Protein AF-A0A833U8X8-F1 (afdb_monomer_lite)

pLDDT: mean 75.08, std 23.33, range [30.86, 97.75]

Foldseek 3Di:
DDDDDDDDPPPPPPPPPPPPPQLFKQAWDKDFDADPVRHTLKMKTWPAIQGADVPFLFRDPVRWTKIFIWGDDPNDTDTFKMKTWTADDDPQQKIWMWIWGQDPPRDTDTFDTDIARLAAFFKDWGWLPDDDDDDDDDDDDDDDDDDDDDDDDDDDDDDDDDDPDPDPDPDPPPSPTTTAKMWTAGHAQDDTDIDIDGDPVQDPDPSSVVSSVNVNVVVNVSSNSRPGSVDDHHPVSRD

Structure (mmCIF, N/CA/C/O backbone):
data_AF-A0A833U8X8-F1
#
_entry.id   AF-A0A833U8X8-F1
#
loop_
_atom_site.group_PDB
_atom_site.id
_atom_site.type_symbol
_atom_site.label_atom_id
_atom_site.label_alt_id
_atom_site.label_comp_id
_atom_site.label_asym_id
_atom_site.label_entity_id
_atom_site.label_seq_id
_atom_site.pdbx_PDB_ins_code
_atom_site.Cartn_x
_atom_site.Cartn_y
_atom_site.Cartn_z
_atom_site.occupancy
_atom_site.B_iso_or_equiv
_atom_site.auth_seq_id
_atom_site.auth_comp_id
_atom_site.auth_asym_id
_atom_site.auth_atom_id
_atom_site.pdbx_PDB_model_num
ATOM 1 N N . MET A 1 1 ? 3.006 -28.719 76.540 1.00 38.69 1 MET A N 1
ATOM 2 C CA . MET A 1 1 ? 1.818 -27.848 76.398 1.00 38.69 1 MET A CA 1
ATOM 3 C C . MET A 1 1 ? 2.332 -26.435 76.187 1.00 38.69 1 MET A C 1
ATOM 5 O O . MET A 1 1 ? 2.989 -25.947 77.087 1.00 38.69 1 MET A O 1
ATOM 9 N N . SER A 1 2 ? 2.192 -25.729 75.075 1.00 41.09 2 SER A N 1
ATOM 10 C CA . SER A 1 2 ? 1.651 -25.993 73.741 1.00 41.09 2 SER A CA 1
ATOM 11 C C . SER A 1 2 ? 2.296 -24.914 72.857 1.00 41.09 2 SER A C 1
ATOM 13 O O . SER A 1 2 ? 2.136 -23.735 73.163 1.00 41.09 2 SER A O 1
ATOM 15 N N . GLU A 1 3 ? 3.048 -25.278 71.819 1.00 36.22 3 GLU A N 1
ATOM 16 C CA . GLU A 1 3 ? 3.507 -24.316 70.806 1.00 36.22 3 GLU A CA 1
ATOM 17 C C . GLU A 1 3 ? 2.444 -24.203 69.701 1.00 36.22 3 GLU A C 1
ATOM 19 O O . GLU A 1 3 ? 1.912 -25.230 69.268 1.00 36.22 3 GLU A O 1
ATOM 24 N N . PRO A 1 4 ? 2.084 -22.988 69.252 1.00 44.78 4 PRO A N 1
ATOM 25 C CA . PRO A 1 4 ? 1.056 -22.811 68.239 1.00 44.78 4 PRO A CA 1
ATOM 26 C C . PRO A 1 4 ? 1.613 -23.052 66.831 1.00 44.78 4 PRO A C 1
ATOM 28 O O . PRO A 1 4 ? 2.557 -22.404 66.384 1.00 44.78 4 PRO A O 1
ATOM 31 N N . SER A 1 5 ? 0.962 -23.966 66.112 1.00 39.62 5 SER A N 1
ATOM 32 C CA . SER A 1 5 ? 1.145 -24.210 64.683 1.00 39.62 5 SER A CA 1
ATOM 33 C C . SER A 1 5 ? 0.802 -22.955 63.873 1.00 39.62 5 SER A C 1
ATOM 35 O O . SER A 1 5 ? -0.356 -22.530 63.847 1.00 39.62 5 SER A O 1
ATOM 37 N N . SER A 1 6 ? 1.784 -22.371 63.186 1.00 39.03 6 SER A N 1
ATOM 38 C CA . SER A 1 6 ? 1.548 -21.300 62.221 1.00 39.03 6 SER A CA 1
ATOM 39 C C . SER A 1 6 ? 1.149 -21.893 60.867 1.00 39.03 6 SER A C 1
ATOM 41 O O . SER A 1 6 ? 1.918 -22.546 60.166 1.00 39.03 6 SER A O 1
ATOM 43 N N . THR A 1 7 ? -0.110 -21.681 60.506 1.00 44.78 7 THR A N 1
ATOM 44 C CA . THR A 1 7 ? -0.676 -21.990 59.193 1.00 44.78 7 THR A CA 1
ATOM 45 C C . THR A 1 7 ? 0.030 -21.148 58.122 1.00 44.78 7 THR A C 1
ATOM 47 O O . THR A 1 7 ? 0.124 -19.926 58.294 1.00 44.78 7 THR A O 1
ATOM 50 N N . PRO A 1 8 ? 0.506 -21.713 56.998 1.00 38.59 8 PRO A N 1
ATOM 51 C CA . PRO A 1 8 ? 1.071 -20.893 55.941 1.00 38.59 8 PRO A CA 1
ATOM 52 C C . PRO A 1 8 ? -0.055 -20.129 55.238 1.00 38.59 8 PRO A C 1
ATOM 54 O O . PRO A 1 8 ? -1.025 -20.704 54.741 1.00 38.59 8 PRO A O 1
ATOM 57 N N . ARG A 1 9 ? 0.087 -18.799 55.207 1.00 41.06 9 ARG A N 1
ATOM 58 C CA . ARG A 1 9 ? -0.693 -17.900 54.356 1.00 41.06 9 ARG A CA 1
ATOM 59 C C . ARG A 1 9 ? -0.460 -18.310 52.906 1.00 41.06 9 ARG A C 1
ATOM 61 O O . ARG A 1 9 ? 0.594 -18.028 52.344 1.00 41.06 9 ARG A O 1
ATOM 68 N N . ASN A 1 10 ? -1.451 -18.960 52.309 1.00 34.31 10 ASN A N 1
ATOM 69 C CA . ASN A 1 10 ? -1.498 -19.162 50.871 1.00 34.31 10 ASN A CA 1
ATOM 70 C C . ASN A 1 10 ? -1.764 -17.793 50.231 1.00 34.31 10 ASN A C 1
ATOM 72 O O . ASN A 1 10 ? -2.905 -17.353 50.092 1.00 34.31 10 ASN A O 1
ATOM 76 N N . CYS A 1 11 ? -0.688 -17.075 49.913 1.00 37.59 11 CYS A N 1
ATOM 77 C CA . CYS A 1 11 ? -0.748 -15.928 49.029 1.00 37.59 11 CYS A CA 1
ATOM 78 C C . CYS A 1 11 ? -1.214 -16.451 47.671 1.00 37.59 11 CYS A C 1
ATOM 80 O O . CYS A 1 11 ? -0.461 -17.122 46.967 1.00 37.59 11 CYS A O 1
ATOM 82 N N . LEU A 1 12 ? -2.469 -16.163 47.323 1.00 37.84 12 LEU A N 1
ATOM 83 C CA . LEU A 1 12 ? -2.954 -16.230 45.953 1.00 37.84 12 LEU A CA 1
ATOM 84 C C . LEU A 1 12 ? -2.086 -15.274 45.130 1.00 37.84 12 LEU A C 1
ATOM 86 O O . LEU A 1 12 ? -2.379 -14.086 45.012 1.00 37.84 12 LEU A O 1
ATOM 90 N N . MET A 1 13 ? -0.978 -15.789 44.601 1.00 32.25 13 MET A N 1
ATOM 91 C CA . MET A 1 13 ? -0.300 -15.185 43.470 1.00 32.25 13 MET A CA 1
ATOM 92 C C . MET A 1 13 ? -1.326 -15.200 42.352 1.00 32.25 13 MET A C 1
ATOM 94 O O . MET A 1 13 ? -1.597 -16.245 41.762 1.00 32.25 13 MET A O 1
ATOM 98 N N . GLY A 1 14 ? -1.954 -14.043 42.129 1.00 31.47 14 GLY A N 1
ATOM 99 C CA . GLY A 1 14 ? -2.698 -13.782 40.916 1.00 31.47 14 GLY A CA 1
ATOM 100 C C . GLY A 1 14 ? -1.770 -14.142 39.775 1.00 31.47 14 GLY A C 1
ATOM 101 O O . GLY A 1 14 ? -0.784 -13.453 39.522 1.00 31.47 14 GLY A O 1
ATOM 102 N N . SER A 1 15 ? -2.043 -15.282 39.149 1.00 34.81 15 SER A N 1
ATOM 103 C CA . SER A 1 15 ? -1.420 -15.670 37.905 1.00 34.81 15 SER A CA 1
ATOM 104 C C . SER A 1 15 ? -1.670 -14.507 36.962 1.00 34.81 15 SER A C 1
ATOM 106 O O . SER A 1 15 ? -2.800 -14.317 36.508 1.00 34.81 15 SER A O 1
ATOM 108 N N . HIS A 1 16 ? -0.645 -13.690 36.722 1.00 43.62 16 HIS A N 1
ATOM 109 C CA . HIS A 1 16 ? -0.635 -12.789 35.592 1.00 43.62 16 HIS A CA 1
ATOM 110 C C . HIS A 1 16 ? -0.801 -13.687 34.375 1.00 43.62 16 HIS A C 1
ATOM 112 O O . HIS A 1 16 ? 0.146 -14.294 33.881 1.00 43.62 16 HIS A O 1
ATOM 118 N N . THR A 1 17 ? -2.048 -13.829 33.936 1.00 39.34 17 THR A N 1
ATOM 119 C CA . THR A 1 17 ? -2.405 -14.367 32.642 1.00 39.34 17 THR A CA 1
ATOM 120 C C . THR A 1 17 ? -1.765 -13.434 31.633 1.00 39.34 17 THR A C 1
ATOM 122 O O . THR A 1 17 ? -2.336 -12.432 31.209 1.00 39.34 17 THR A O 1
ATOM 125 N N . GLN A 1 18 ? -0.536 -13.774 31.258 1.00 34.88 18 GLN A N 1
ATOM 126 C CA . GLN A 1 18 ? 0.190 -13.299 30.090 1.00 34.88 18 GLN A CA 1
ATOM 127 C C . GLN A 1 18 ? -0.504 -13.849 28.830 1.00 34.88 18 GLN A C 1
ATOM 129 O O . GLN A 1 18 ? 0.080 -14.515 27.986 1.00 34.88 18 GLN A O 1
ATOM 134 N N . LYS A 1 19 ? -1.818 -13.648 28.755 1.00 39.81 19 LYS A N 1
ATOM 135 C CA . LYS A 1 19 ? -2.724 -14.207 27.764 1.00 39.81 19 LYS A CA 1
ATOM 136 C C . LYS A 1 19 ? -3.802 -13.164 27.490 1.00 39.81 19 LYS A C 1
ATOM 138 O O . LYS A 1 19 ? -4.958 -13.433 27.747 1.00 39.81 19 LYS A O 1
ATOM 143 N N . ASP A 1 20 ? -3.385 -11.950 27.102 1.00 39.44 20 ASP A N 1
ATOM 144 C CA . ASP A 1 20 ? -4.262 -10.908 26.519 1.00 39.44 20 ASP A CA 1
ATOM 145 C C . ASP A 1 20 ? -3.515 -9.635 26.040 1.00 39.44 20 ASP A C 1
ATOM 147 O O . ASP A 1 20 ? -4.039 -8.518 26.062 1.00 39.44 20 ASP A O 1
ATOM 151 N N . GLN A 1 21 ? -2.262 -9.758 25.581 1.00 45.06 21 GLN A N 1
ATOM 152 C CA . GLN A 1 21 ? -1.559 -8.634 24.927 1.00 45.06 21 GLN A CA 1
ATOM 153 C C . GLN A 1 21 ? -1.495 -8.746 23.397 1.00 45.06 21 GLN A C 1
ATOM 155 O O . GLN A 1 21 ? -1.254 -7.749 22.723 1.00 45.06 21 GLN A O 1
ATOM 160 N N . THR A 1 22 ? -1.788 -9.915 22.827 1.00 44.41 22 THR A N 1
ATOM 161 C CA . THR A 1 22 ? -1.779 -10.149 21.372 1.00 44.41 22 THR A CA 1
ATOM 162 C C . THR A 1 22 ? -2.997 -9.561 20.650 1.00 44.41 22 THR A C 1
ATOM 164 O O . THR A 1 22 ? -2.965 -9.386 19.439 1.00 44.41 22 THR A O 1
ATOM 167 N N . GLY A 1 23 ? -4.060 -9.192 21.377 1.00 53.41 23 GLY A N 1
ATOM 168 C CA . GLY A 1 23 ? -5.279 -8.603 20.805 1.00 53.41 23 GLY A CA 1
ATOM 169 C C . GLY A 1 23 ? -5.290 -7.074 20.695 1.00 53.41 23 GLY A C 1
ATOM 170 O O . GLY A 1 23 ? -6.262 -6.515 20.193 1.00 53.41 23 GLY A O 1
ATOM 171 N N . LYS A 1 24 ? -4.254 -6.374 21.184 1.00 66.38 24 LYS A N 1
ATOM 172 C CA . LYS A 1 24 ? -4.264 -4.901 21.287 1.00 66.38 24 LYS A CA 1
ATOM 173 C C . LYS A 1 24 ? -3.535 -4.179 20.156 1.00 66.38 24 LYS A C 1
ATOM 175 O O . LYS A 1 24 ? -3.640 -2.964 20.074 1.00 66.38 24 LYS A O 1
ATOM 180 N N . GLN A 1 25 ? -2.799 -4.884 19.302 1.00 77.88 25 GLN A N 1
ATOM 181 C CA . GLN A 1 25 ? -1.950 -4.264 18.287 1.00 77.88 25 GLN A CA 1
ATOM 182 C C . GLN A 1 25 ? -1.864 -5.149 17.045 1.00 77.88 25 GLN A C 1
ATOM 184 O O . GLN A 1 25 ? -1.727 -6.363 17.163 1.00 77.88 25 GLN A O 1
ATOM 189 N N . ARG A 1 26 ? -1.914 -4.537 15.859 1.00 84.56 26 ARG A N 1
ATOM 190 C CA . ARG A 1 26 ? -1.641 -5.210 14.580 1.00 84.56 26 ARG A CA 1
ATOM 191 C C . ARG A 1 26 ? -0.234 -4.798 14.151 1.00 84.56 26 ARG A C 1
ATOM 193 O O . ARG A 1 26 ? 0.015 -3.606 13.976 1.00 84.56 26 ARG A O 1
ATOM 200 N N . LYS A 1 27 ? 0.696 -5.757 14.102 1.00 85.12 27 LYS A N 1
ATOM 201 C CA . LYS A 1 27 ? 2.138 -5.517 13.920 1.00 85.12 27 LYS A CA 1
ATOM 202 C C . LYS A 1 27 ? 2.796 -6.561 13.022 1.00 85.12 27 LYS A C 1
ATOM 204 O O . LYS A 1 27 ? 2.316 -7.688 12.922 1.00 85.12 27 LYS A O 1
ATOM 209 N N . GLY A 1 28 ? 3.950 -6.201 12.463 1.00 84.06 28 GLY A N 1
ATOM 210 C CA . GLY A 1 28 ? 4.872 -7.145 11.824 1.00 84.06 28 GLY A CA 1
ATOM 211 C C . GLY A 1 28 ? 4.402 -7.695 10.479 1.00 84.06 28 GLY A C 1
ATOM 212 O O . GLY A 1 28 ? 4.931 -8.705 10.023 1.00 84.06 28 GLY A O 1
ATOM 213 N N . TRP A 1 29 ? 3.405 -7.071 9.850 1.00 90.81 29 TRP A N 1
ATOM 214 C CA . TRP A 1 29 ? 3.048 -7.424 8.481 1.00 90.81 29 TRP A CA 1
ATOM 215 C C . TRP A 1 29 ? 4.088 -6.860 7.524 1.00 90.81 29 TRP A C 1
ATOM 217 O O . TRP A 1 29 ? 4.523 -5.716 7.654 1.00 90.81 29 TRP A O 1
ATOM 227 N N . HIS A 1 30 ? 4.468 -7.683 6.565 1.00 93.00 30 HIS A N 1
ATOM 228 C CA . HIS A 1 30 ? 5.283 -7.296 5.434 1.00 93.00 30 HIS A CA 1
ATOM 229 C C . HIS A 1 30 ? 4.783 -8.075 4.221 1.00 93.00 30 HIS A C 1
ATOM 231 O O . HIS A 1 30 ? 4.205 -9.154 4.360 1.0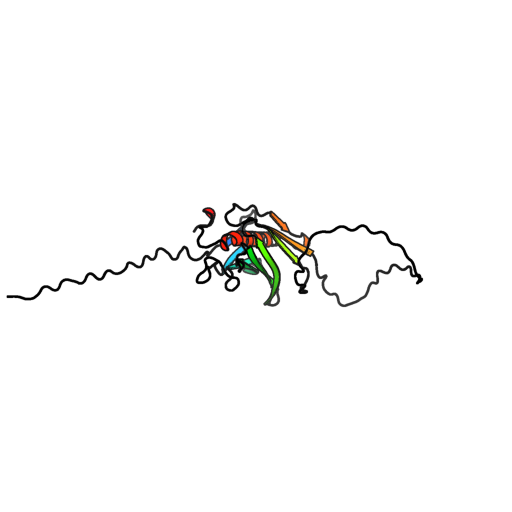0 93.00 30 HIS A O 1
ATOM 237 N N . LEU A 1 31 ? 4.974 -7.503 3.046 1.00 93.81 31 LEU A N 1
ATOM 238 C CA . LEU A 1 31 ? 4.643 -8.099 1.763 1.00 93.81 31 LEU A CA 1
ATOM 239 C C . LEU A 1 31 ? 5.870 -8.001 0.869 1.00 93.81 31 LEU A C 1
ATOM 241 O O . LEU A 1 31 ? 6.543 -6.971 0.847 1.00 93.81 31 LEU A O 1
ATOM 245 N N . THR A 1 32 ? 6.165 -9.085 0.166 1.00 95.81 32 THR A N 1
ATOM 246 C CA . THR A 1 32 ? 7.283 -9.190 -0.768 1.00 95.81 32 THR A CA 1
ATOM 247 C C . THR A 1 32 ? 6.726 -9.515 -2.142 1.00 95.81 32 THR A C 1
ATOM 249 O O . THR A 1 32 ? 5.883 -10.400 -2.294 1.00 95.81 32 THR A O 1
ATOM 252 N N . ILE A 1 33 ? 7.178 -8.780 -3.149 1.00 96.12 33 ILE A N 1
ATOM 253 C CA . ILE A 1 33 ? 6.824 -9.033 -4.541 1.00 96.12 33 ILE A CA 1
ATOM 254 C C . ILE A 1 33 ? 8.027 -9.681 -5.191 1.00 96.12 33 ILE A C 1
ATOM 256 O O . ILE A 1 33 ? 9.137 -9.155 -5.114 1.00 96.12 33 ILE A O 1
ATOM 260 N N . HIS A 1 34 ? 7.787 -10.830 -5.806 1.00 95.44 34 HIS A N 1
ATOM 261 C CA . HIS A 1 34 ? 8.794 -11.592 -6.521 1.00 95.44 34 HIS A CA 1
ATOM 262 C C . HIS A 1 34 ? 8.545 -11.482 -8.024 1.00 95.44 34 HIS A C 1
ATOM 264 O O . HIS A 1 34 ? 7.392 -11.442 -8.460 1.00 95.44 34 HIS A O 1
ATOM 270 N N . ASP A 1 35 ? 9.615 -11.441 -8.809 1.00 94.56 35 ASP A N 1
ATOM 271 C CA . ASP A 1 35 ? 9.533 -11.648 -10.250 1.00 94.56 35 ASP A CA 1
ATOM 272 C C . ASP A 1 35 ? 9.316 -13.140 -10.582 1.00 94.56 35 ASP A C 1
ATOM 274 O O . ASP A 1 35 ? 9.199 -14.003 -9.706 1.00 94.56 35 ASP A O 1
ATOM 278 N N . LEU A 1 36 ? 9.298 -13.469 -11.875 1.00 94.75 36 LEU A N 1
ATOM 279 C CA . LEU A 1 36 ? 9.157 -14.855 -12.332 1.00 94.75 36 LEU A CA 1
ATOM 280 C C . LEU A 1 36 ? 10.388 -15.727 -12.034 1.00 94.75 36 LEU A C 1
ATOM 282 O O . LEU A 1 36 ? 10.279 -16.951 -12.080 1.00 94.75 36 LEU A O 1
ATOM 286 N N . SER A 1 37 ? 11.543 -15.123 -11.735 1.00 94.06 37 SER A N 1
ATOM 287 C CA . SER A 1 37 ? 12.747 -15.845 -11.313 1.00 94.06 37 SER A CA 1
ATOM 288 C C . SER A 1 37 ? 12.743 -16.174 -9.813 1.00 94.06 37 SER A C 1
ATOM 290 O O . SER A 1 37 ? 13.543 -16.994 -9.363 1.00 94.06 37 SER A O 1
ATOM 292 N N . GLY A 1 38 ? 11.826 -15.576 -9.045 1.00 92.88 38 GLY A N 1
ATOM 293 C CA . GLY A 1 38 ? 11.758 -15.666 -7.587 1.00 92.88 38 GLY A CA 1
ATOM 294 C C . GLY A 1 38 ? 12.570 -14.588 -6.860 1.00 92.88 38 GLY A C 1
ATOM 295 O O . GLY A 1 38 ? 12.585 -14.564 -5.626 1.00 92.88 38 GLY A O 1
ATOM 296 N N . SER A 1 39 ? 13.209 -13.675 -7.590 1.00 92.62 39 SER A N 1
ATOM 297 C CA . SER A 1 39 ? 13.937 -12.531 -7.043 1.00 92.62 39 SER A CA 1
ATOM 298 C C . SER A 1 39 ? 12.968 -11.492 -6.488 1.00 92.62 39 SER A C 1
ATOM 300 O O . SER A 1 39 ? 11.932 -11.212 -7.087 1.00 92.62 39 SER A O 1
ATOM 302 N N . VAL A 1 40 ? 13.287 -10.908 -5.331 1.00 94.75 40 VAL A N 1
ATOM 303 C CA . VAL A 1 40 ? 12.438 -9.881 -4.713 1.00 94.75 40 VAL A CA 1
ATOM 304 C C . VAL A 1 40 ? 12.638 -8.556 -5.448 1.00 94.75 40 VAL A C 1
ATOM 306 O O . VAL A 1 40 ? 13.752 -8.042 -5.494 1.00 94.75 40 VAL A O 1
ATOM 309 N N . VAL A 1 41 ? 11.556 -7.994 -5.978 1.00 95.38 41 VAL A N 1
ATOM 310 C CA . VAL A 1 41 ? 11.560 -6.758 -6.782 1.00 95.38 41 VAL A CA 1
ATOM 311 C C . VAL A 1 41 ? 10.918 -5.561 -6.081 1.00 95.38 41 VAL A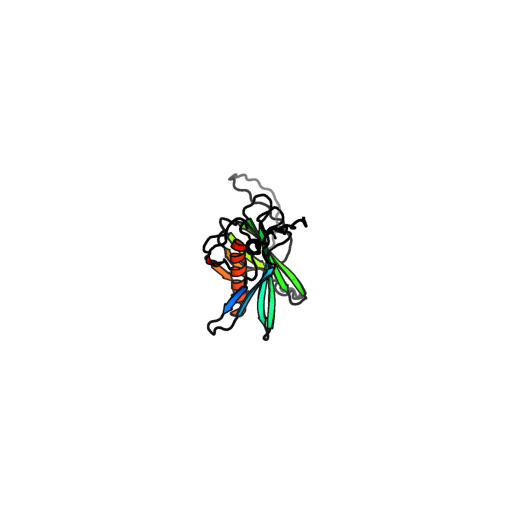 C 1
ATOM 313 O O . VAL A 1 41 ? 11.144 -4.427 -6.483 1.00 95.38 41 VAL A O 1
ATOM 316 N N . ALA A 1 42 ? 10.142 -5.785 -5.020 1.00 96.81 42 ALA A N 1
ATOM 317 C CA . ALA A 1 42 ? 9.632 -4.731 -4.143 1.00 96.81 42 ALA A CA 1
ATOM 318 C C . ALA A 1 42 ? 9.207 -5.317 -2.793 1.00 96.81 42 ALA A C 1
ATOM 320 O O . ALA A 1 42 ? 8.814 -6.484 -2.700 1.00 96.81 42 ALA A O 1
ATOM 321 N N . VAL A 1 43 ? 9.245 -4.496 -1.745 1.00 96.81 43 VAL A N 1
ATOM 322 C CA . VAL A 1 43 ? 8.777 -4.875 -0.406 1.00 96.81 43 VAL A CA 1
ATOM 323 C C . VAL A 1 43 ? 7.944 -3.741 0.176 1.00 96.81 43 VAL A C 1
ATOM 325 O O . VAL A 1 43 ? 8.289 -2.575 0.018 1.00 96.81 43 VAL A O 1
ATOM 328 N N . ALA A 1 44 ? 6.878 -4.062 0.906 1.00 97.44 44 ALA A N 1
ATOM 329 C CA . ALA A 1 44 ? 6.307 -3.123 1.867 1.00 97.44 44 ALA A CA 1
ATOM 330 C C . ALA A 1 44 ? 6.334 -3.728 3.265 1.00 97.44 44 ALA A C 1
ATOM 332 O O . ALA A 1 44 ? 5.955 -4.880 3.467 1.00 97.44 44 ALA A O 1
ATOM 333 N N . SER A 1 45 ? 6.787 -2.951 4.241 1.00 96.06 45 SER A N 1
ATOM 334 C CA . SER A 1 45 ? 6.956 -3.408 5.618 1.00 96.06 45 SER A CA 1
ATOM 335 C C . SER A 1 45 ? 6.296 -2.447 6.592 1.00 96.06 45 SER A C 1
ATOM 337 O O . SER A 1 45 ? 6.466 -1.232 6.495 1.00 96.06 45 SER A O 1
ATOM 339 N N . MET A 1 46 ? 5.532 -2.980 7.541 1.00 95.50 46 MET A N 1
ATOM 340 C CA . MET A 1 46 ? 4.898 -2.186 8.585 1.00 95.50 46 MET A CA 1
ATOM 341 C C . MET A 1 46 ? 5.947 -1.720 9.598 1.00 95.50 46 MET A C 1
ATOM 343 O O . MET A 1 46 ? 6.422 -2.496 10.427 1.00 95.50 46 MET A O 1
ATOM 347 N N . VAL A 1 47 ? 6.270 -0.430 9.556 1.00 94.31 47 VAL A N 1
ATOM 348 C CA . VAL A 1 47 ? 7.265 0.206 10.434 1.00 94.31 47 VAL A CA 1
ATOM 349 C C . VAL A 1 47 ? 6.639 0.843 11.667 1.00 94.31 47 VAL A C 1
ATOM 351 O O . VAL A 1 47 ? 7.278 0.929 12.713 1.00 94.31 47 VAL A O 1
ATOM 354 N N . THR A 1 48 ? 5.371 1.252 11.580 1.00 94.44 48 THR A N 1
ATOM 355 C CA . THR A 1 48 ? 4.603 1.716 12.737 1.00 94.44 48 THR A CA 1
ATOM 356 C C . THR A 1 48 ? 3.369 0.836 12.890 1.00 94.44 48 THR A C 1
ATOM 358 O O . THR A 1 48 ? 2.514 0.814 12.004 1.00 94.44 48 THR A O 1
ATOM 361 N N . PRO A 1 49 ? 3.263 0.081 13.990 1.00 92.88 49 PRO A N 1
ATOM 362 C CA . PRO A 1 49 ? 2.147 -0.826 14.192 1.00 92.88 49 PRO A CA 1
ATOM 363 C C . PRO A 1 49 ? 0.838 -0.068 14.424 1.00 92.88 49 PRO A C 1
ATOM 365 O O . PRO A 1 49 ? 0.816 0.998 15.036 1.00 92.88 49 PRO A O 1
ATOM 368 N N . PHE A 1 50 ? -0.275 -0.669 14.013 1.00 93.31 50 PHE A N 1
ATOM 369 C CA . PHE A 1 50 ? -1.604 -0.103 14.225 1.00 93.31 50 PHE A CA 1
ATOM 370 C C . PHE A 1 50 ? -2.049 -0.415 15.656 1.00 93.31 50 PHE A C 1
ATOM 372 O O . PHE A 1 50 ? -2.171 -1.582 16.048 1.00 93.31 50 PHE A O 1
ATOM 379 N N . VAL A 1 51 ? -2.277 0.636 16.443 1.00 91.44 51 VAL A N 1
ATOM 380 C CA . VAL A 1 51 ? -2.628 0.563 17.868 1.00 91.44 51 VAL A CA 1
ATOM 381 C C . VAL A 1 51 ? -3.872 1.418 18.115 1.00 91.44 51 VAL A C 1
ATOM 383 O O . VAL A 1 51 ? -3.955 2.530 17.591 1.00 91.44 51 VAL A O 1
ATOM 386 N N . PRO A 1 52 ? -4.855 0.941 18.897 1.00 89.81 52 PRO A N 1
ATOM 387 C CA . PRO A 1 52 ? -6.007 1.744 19.255 1.00 89.81 52 PRO A CA 1
ATOM 388 C C . PRO A 1 52 ? -5.622 2.838 20.259 1.00 89.81 52 PRO A C 1
ATOM 390 O O . PRO A 1 52 ? -4.867 2.600 21.205 1.00 89.81 52 PRO A O 1
ATOM 393 N N . SER A 1 53 ? -6.185 4.031 20.092 1.00 86.19 53 SER A N 1
ATOM 394 C CA . SER A 1 53 ? -6.009 5.136 21.037 1.00 86.19 53 SER A CA 1
ATOM 395 C C . SER A 1 53 ? -6.621 4.795 22.399 1.00 86.19 53 SER A C 1
ATOM 397 O O . SER A 1 53 ? -7.596 4.046 22.494 1.00 86.19 53 SER A O 1
ATOM 399 N N . ARG A 1 54 ? -6.085 5.372 23.482 1.00 81.75 54 ARG A N 1
ATOM 400 C CA . ARG A 1 54 ? -6.600 5.147 24.845 1.00 81.75 54 ARG A CA 1
ATOM 401 C C . ARG A 1 54 ? -8.091 5.499 24.926 1.00 81.75 54 ARG A C 1
ATOM 403 O O . ARG A 1 54 ? -8.492 6.578 24.510 1.00 81.75 54 ARG A O 1
ATOM 410 N N . GLY A 1 55 ? -8.901 4.584 25.458 1.00 79.88 55 GLY A N 1
ATOM 411 C CA . GLY A 1 55 ? -10.355 4.765 25.571 1.00 79.88 55 GLY A CA 1
ATOM 412 C C . GLY A 1 55 ? -11.133 4.583 24.261 1.00 79.88 55 GLY A C 1
ATOM 413 O O . GLY A 1 55 ? -12.348 4.743 24.255 1.00 79.88 55 GLY A O 1
ATOM 414 N N . SER A 1 56 ? -10.463 4.218 23.166 1.00 81.75 56 SER A N 1
ATOM 415 C CA . SER A 1 56 ? -11.069 3.934 21.866 1.00 81.75 56 SER A CA 1
ATOM 416 C C . SER A 1 56 ? -10.637 2.557 21.358 1.00 81.75 56 SER A C 1
ATOM 418 O O . SER A 1 56 ? -9.650 1.980 21.802 1.00 81.75 56 SER A O 1
ATOM 420 N N . HIS A 1 57 ? -11.374 2.020 20.389 1.00 85.12 57 HIS A N 1
ATOM 421 C CA . HIS A 1 57 ? -10.984 0.828 19.626 1.00 85.12 57 HIS A CA 1
ATOM 422 C C . HIS A 1 57 ? -10.521 1.190 18.208 1.00 85.12 57 HIS A C 1
ATOM 424 O O . HIS A 1 57 ? -10.609 0.361 17.301 1.00 85.12 57 HIS A O 1
ATOM 430 N N . ARG A 1 58 ? -10.096 2.439 17.995 1.00 88.31 58 ARG A N 1
ATOM 431 C CA . ARG A 1 58 ? -9.745 3.009 16.689 1.00 88.31 58 ARG A CA 1
ATOM 432 C C . ARG A 1 58 ? -8.303 3.505 16.698 1.00 88.31 58 ARG A C 1
ATOM 434 O O . ARG A 1 58 ? -7.849 4.011 17.718 1.00 88.31 58 ARG A O 1
ATOM 441 N N . VAL A 1 59 ? -7.628 3.390 15.559 1.00 91.62 59 VAL A N 1
ATOM 442 C CA . VAL A 1 59 ? -6.320 4.018 15.308 1.00 91.62 59 VAL A CA 1
ATOM 443 C C . VAL A 1 59 ? -6.563 5.495 15.023 1.00 91.62 59 VAL A C 1
ATOM 445 O O . VAL A 1 59 ? -7.287 5.795 14.078 1.00 91.62 59 VAL A O 1
ATOM 448 N N . SER A 1 60 ? -6.026 6.408 15.831 1.00 91.06 60 SER A N 1
ATOM 449 C CA . SER A 1 60 ? -6.203 7.851 15.616 1.00 91.06 60 SER A CA 1
ATOM 450 C C . SER A 1 60 ? -5.160 8.427 14.667 1.00 91.06 60 SER A C 1
ATOM 452 O O . SER A 1 60 ? -4.046 7.923 14.560 1.00 91.06 60 SER A O 1
ATOM 454 N N . GLN A 1 61 ? -5.500 9.562 14.058 1.00 92.06 61 GLN A N 1
ATOM 455 C CA . GLN A 1 61 ? -4.576 10.357 13.247 1.00 92.06 61 GLN A CA 1
ATOM 456 C C . GLN A 1 61 ? -3.325 10.812 14.018 1.00 92.06 61 GLN A C 1
ATOM 458 O O . GLN A 1 61 ? -2.270 10.985 13.426 1.00 92.06 61 GLN A O 1
ATOM 463 N N . SER A 1 62 ? -3.418 10.977 15.343 1.00 90.31 62 SER A N 1
ATOM 464 C CA . SER A 1 62 ? -2.281 11.334 16.206 1.00 90.31 62 SER A CA 1
ATOM 465 C C . SER A 1 62 ? -1.253 10.210 16.386 1.00 90.31 62 SER A C 1
ATOM 467 O O . SER A 1 62 ? -0.174 10.445 16.918 1.00 90.31 62 SER A O 1
ATOM 469 N N . SER A 1 63 ? -1.613 8.975 16.040 1.00 91.38 63 SER A N 1
ATOM 470 C CA . SER A 1 63 ? -0.750 7.797 16.130 1.00 91.38 63 SER A CA 1
ATOM 471 C C . SER A 1 63 ? -1.112 6.835 14.992 1.00 91.38 63 SER A C 1
ATOM 473 O O . SER A 1 63 ? -1.709 5.781 15.251 1.00 91.38 63 SER A O 1
ATOM 475 N N . PRO A 1 64 ? -0.846 7.229 13.733 1.00 95.00 64 PRO A N 1
ATOM 476 C CA . PRO A 1 64 ? -1.218 6.434 12.576 1.00 95.00 64 PRO A CA 1
ATOM 477 C C . PRO A 1 64 ? -0.356 5.170 12.502 1.00 95.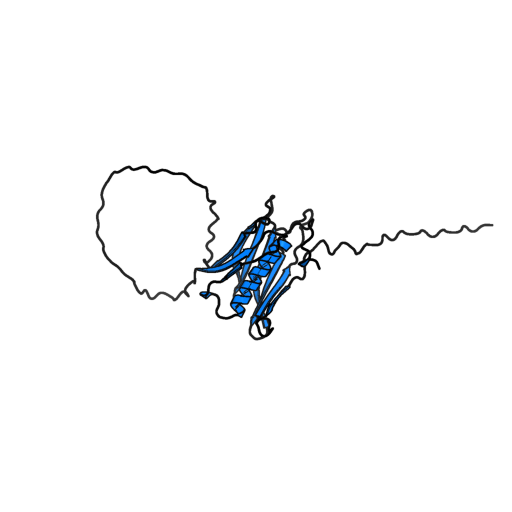00 64 PRO A C 1
ATOM 479 O O . PRO A 1 64 ? 0.786 5.144 12.966 1.00 95.00 64 PRO A O 1
ATOM 482 N N . GLY A 1 65 ? -0.903 4.114 11.904 1.00 96.06 65 GLY A N 1
ATOM 483 C CA . GLY A 1 65 ? -0.075 2.997 11.461 1.00 96.06 65 GLY A CA 1
ATOM 484 C C . GLY A 1 65 ? 0.676 3.398 10.198 1.00 96.06 65 GLY A C 1
ATOM 485 O O . GLY A 1 65 ? 0.191 4.236 9.436 1.00 96.06 65 GLY A O 1
ATOM 486 N N . ALA A 1 66 ? 1.858 2.826 9.979 1.00 96.75 66 ALA A N 1
ATOM 487 C CA . ALA A 1 66 ? 2.700 3.214 8.857 1.00 96.75 66 ALA A CA 1
ATOM 488 C C . ALA A 1 66 ? 3.408 2.032 8.207 1.00 96.75 66 ALA A C 1
ATOM 490 O O . ALA A 1 66 ? 3.905 1.124 8.882 1.00 96.75 66 ALA A O 1
ATOM 491 N N . TRP A 1 67 ? 3.507 2.120 6.889 1.00 97.75 67 TRP A N 1
ATOM 492 C CA . TRP A 1 67 ? 4.229 1.219 6.012 1.00 97.75 67 TRP A CA 1
ATOM 493 C C . TRP A 1 67 ? 5.381 1.956 5.352 1.00 97.75 67 TRP A C 1
ATOM 495 O O . TRP A 1 67 ? 5.251 3.115 4.960 1.00 97.75 67 TRP A O 1
ATOM 505 N N . LEU A 1 68 ? 6.495 1.255 5.207 1.00 96.94 68 LEU A N 1
ATOM 506 C CA . LEU A 1 68 ? 7.636 1.673 4.420 1.00 96.94 68 LEU A CA 1
ATOM 507 C C . LEU A 1 68 ? 7.664 0.832 3.151 1.00 96.94 68 LEU A C 1
ATOM 509 O O . LEU A 1 68 ? 7.712 -0.397 3.229 1.00 96.94 68 LEU A O 1
ATOM 513 N N . ILE A 1 69 ? 7.605 1.496 2.003 1.00 97.31 69 ILE A N 1
ATOM 514 C CA . ILE A 1 69 ? 7.758 0.860 0.700 1.00 97.31 69 ILE A CA 1
ATOM 515 C C . ILE A 1 69 ? 9.241 0.905 0.350 1.00 97.31 69 ILE A C 1
ATOM 517 O O . ILE A 1 69 ? 9.855 1.971 0.392 1.00 97.31 69 ILE A O 1
ATOM 521 N N . LEU A 1 70 ? 9.814 -0.249 0.044 1.00 95.62 70 LEU A N 1
ATOM 522 C CA . LEU A 1 70 ? 11.227 -0.436 -0.242 1.00 95.62 70 LEU A CA 1
ATOM 523 C C . LEU A 1 70 ? 11.391 -0.920 -1.680 1.00 95.62 70 LEU A C 1
ATOM 525 O O . LEU A 1 70 ? 10.683 -1.832 -2.122 1.00 95.62 70 LEU A O 1
ATOM 529 N N . ARG A 1 71 ? 12.373 -0.343 -2.366 1.00 93.06 71 ARG A N 1
ATOM 530 C CA . ARG A 1 71 ? 12.799 -0.754 -3.703 1.00 93.06 71 ARG A CA 1
ATOM 531 C C . ARG A 1 71 ? 14.230 -1.301 -3.649 1.00 93.06 71 ARG A C 1
ATOM 533 O O . ARG A 1 71 ? 15.033 -0.782 -2.867 1.00 93.06 71 ARG A O 1
ATOM 540 N N . PRO A 1 72 ? 14.560 -2.328 -4.441 1.00 92.19 72 PRO A N 1
ATOM 541 C CA . PRO A 1 72 ? 15.936 -2.775 -4.580 1.00 92.19 72 PRO A CA 1
ATOM 542 C C . PRO A 1 72 ? 16.707 -1.783 -5.462 1.00 92.19 72 PRO A C 1
ATOM 544 O O . PRO A 1 72 ? 16.252 -1.426 -6.545 1.00 92.19 72 PRO A O 1
ATOM 547 N N . GLU A 1 73 ? 17.868 -1.326 -5.005 1.00 87.69 73 GLU A N 1
ATOM 548 C CA . GLU A 1 73 ? 18.737 -0.403 -5.746 1.00 87.69 73 GLU A CA 1
ATOM 549 C C . GLU A 1 73 ? 20.196 -0.685 -5.354 1.00 87.69 73 GLU A C 1
ATOM 551 O O . GLU A 1 73 ? 20.530 -0.721 -4.171 1.00 87.69 73 GLU A O 1
ATOM 556 N N . ASP A 1 74 ? 21.043 -0.990 -6.343 1.00 83.50 74 ASP A N 1
ATOM 557 C CA . ASP A 1 74 ? 22.472 -1.320 -6.183 1.00 83.50 74 ASP A CA 1
ATOM 558 C C . ASP A 1 74 ? 22.797 -2.365 -5.092 1.00 83.50 74 ASP A C 1
ATOM 560 O O . ASP A 1 74 ? 23.812 -2.297 -4.398 1.00 83.50 74 ASP A O 1
ATOM 564 N N . GLY A 1 75 ? 21.928 -3.369 -4.932 1.00 79.94 75 GLY A N 1
ATOM 565 C CA . GLY A 1 75 ? 22.099 -4.439 -3.941 1.00 79.94 75 GLY A CA 1
ATOM 566 C C . GLY A 1 75 ? 21.691 -4.062 -2.511 1.00 79.94 75 GLY A C 1
ATOM 567 O O . GLY A 1 75 ? 21.852 -4.878 -1.602 1.00 79.94 75 GLY A O 1
ATOM 568 N N . ALA A 1 76 ? 21.128 -2.869 -2.305 1.00 88.06 76 ALA A N 1
ATOM 569 C CA . ALA A 1 76 ? 20.529 -2.425 -1.053 1.00 88.06 76 ALA A CA 1
ATOM 570 C C . ALA A 1 76 ? 19.002 -2.263 -1.177 1.00 88.06 76 ALA A C 1
ATOM 572 O O . ALA A 1 76 ? 18.444 -2.155 -2.269 1.00 88.06 76 ALA A O 1
ATOM 573 N N . TRP A 1 77 ? 18.316 -2.247 -0.030 1.00 91.75 77 TRP A N 1
ATOM 574 C CA . TRP A 1 77 ? 16.887 -1.940 0.057 1.00 91.75 77 TRP A CA 1
ATOM 575 C C . TRP A 1 77 ? 16.703 -0.479 0.439 1.00 91.75 77 TRP A C 1
ATOM 577 O O . TRP A 1 77 ? 16.822 -0.123 1.613 1.00 91.75 77 TRP A O 1
ATOM 587 N N . ASN A 1 78 ? 16.394 0.353 -0.550 1.00 92.25 78 ASN A N 1
ATOM 588 C CA . ASN A 1 78 ? 16.225 1.782 -0.342 1.00 92.25 78 ASN A CA 1
ATOM 589 C C . ASN A 1 78 ? 14.757 2.126 -0.067 1.00 92.25 78 ASN A C 1
ATOM 591 O O . ASN A 1 78 ? 13.855 1.602 -0.734 1.00 92.25 78 ASN A O 1
ATOM 595 N N . PRO A 1 79 ? 14.484 3.011 0.905 1.00 93.81 79 PRO A N 1
ATOM 596 C CA . PRO A 1 79 ? 13.135 3.475 1.164 1.00 93.81 79 PRO A CA 1
ATOM 597 C C . PRO A 1 79 ? 12.656 4.351 0.006 1.00 93.81 79 PRO A C 1
ATOM 599 O O . PRO A 1 79 ? 13.261 5.365 -0.322 1.00 93.81 79 PRO A O 1
ATOM 602 N N . TRP A 1 80 ? 11.547 3.954 -0.613 1.00 94.50 80 TRP A N 1
ATOM 603 C CA . TRP A 1 80 ? 10.930 4.675 -1.725 1.00 94.50 80 TRP A CA 1
ATOM 604 C C . TRP A 1 80 ? 9.864 5.657 -1.244 1.00 94.50 80 TRP A C 1
ATOM 606 O O . TRP A 1 80 ? 9.791 6.796 -1.699 1.00 94.50 80 TRP A O 1
ATOM 616 N N . GLY A 1 81 ? 9.050 5.237 -0.280 1.00 95.31 81 GLY A N 1
ATOM 617 C CA . GLY A 1 81 ? 8.014 6.089 0.280 1.00 95.31 81 GLY A CA 1
ATOM 618 C C . GLY A 1 81 ? 7.399 5.511 1.539 1.00 95.31 81 GLY A C 1
ATOM 619 O O . GLY A 1 81 ? 7.632 4.356 1.908 1.00 95.31 81 GLY A O 1
ATOM 620 N N . ARG A 1 82 ? 6.596 6.334 2.201 1.00 96.69 82 ARG A N 1
ATOM 621 C CA . ARG A 1 82 ? 5.941 6.022 3.461 1.00 96.69 82 ARG A CA 1
ATOM 622 C C . ARG A 1 82 ? 4.442 6.239 3.335 1.00 96.69 82 ARG A C 1
ATOM 624 O O . ARG A 1 82 ? 3.991 7.324 2.985 1.00 96.69 82 ARG A O 1
ATOM 631 N N . LEU A 1 83 ? 3.677 5.194 3.631 1.00 97.50 83 LEU A N 1
ATOM 632 C CA . LEU A 1 83 ? 2.219 5.240 3.684 1.00 97.50 83 LEU A CA 1
ATOM 633 C C . LEU A 1 83 ? 1.778 5.216 5.141 1.00 97.50 83 LEU A C 1
ATOM 635 O O . LEU A 1 83 ? 2.025 4.242 5.848 1.00 97.50 83 LEU A O 1
ATOM 639 N N . GLU A 1 84 ? 1.079 6.250 5.573 1.00 97.44 84 GLU A N 1
ATOM 640 C CA . GLU A 1 84 ? 0.372 6.282 6.842 1.00 97.44 84 GLU A CA 1
ATOM 641 C C . GLU A 1 84 ? -1.117 6.055 6.643 1.00 97.44 84 GLU A C 1
ATOM 643 O O . GLU A 1 84 ? -1.707 6.537 5.677 1.00 97.44 84 GLU A O 1
ATOM 648 N N . ALA A 1 85 ? -1.727 5.360 7.597 1.00 96.88 85 ALA A N 1
ATOM 649 C CA . ALA A 1 85 ? -3.160 5.150 7.632 1.00 96.88 85 ALA A CA 1
ATOM 650 C C . ALA A 1 85 ? -3.697 5.214 9.064 1.00 96.88 85 ALA A C 1
ATOM 652 O O . ALA A 1 85 ? -3.094 4.728 10.029 1.00 96.88 85 ALA A O 1
ATOM 653 N N . TRP A 1 86 ? -4.867 5.819 9.204 1.00 95.69 86 TRP A N 1
ATOM 654 C CA . TRP A 1 86 ? -5.581 5.952 10.465 1.00 95.69 86 TRP A CA 1
ATOM 655 C C . TRP A 1 86 ? -7.081 5.901 10.218 1.00 95.69 86 TRP A C 1
ATOM 657 O O . TRP A 1 86 ? -7.564 5.949 9.092 1.00 95.69 86 TRP A O 1
ATOM 667 N N . ARG A 1 87 ? -7.853 5.810 11.294 1.00 93.19 87 ARG A N 1
ATOM 668 C CA . ARG A 1 87 ? -9.300 5.919 11.215 1.00 93.19 87 ARG A CA 1
ATOM 669 C C . ARG A 1 87 ? -9.729 7.321 11.612 1.00 93.19 87 ARG A C 1
ATOM 671 O O . ARG A 1 87 ? -9.329 7.810 12.668 1.00 93.19 87 ARG A O 1
ATOM 678 N N . G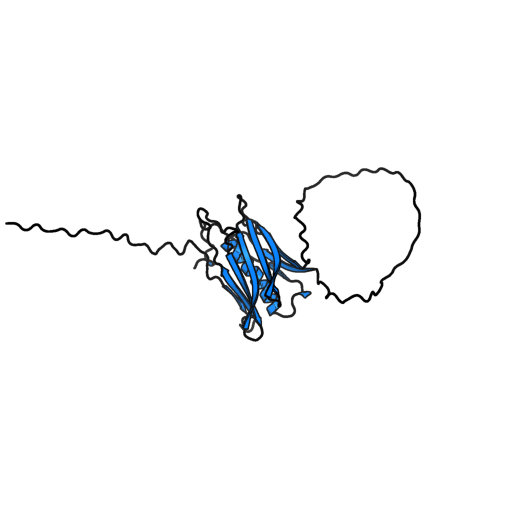LU A 1 88 ? -10.562 7.938 10.786 1.00 91.88 88 GLU A N 1
ATOM 679 C CA . GLU A 1 88 ? -11.034 9.300 11.018 1.00 91.88 88 GLU A CA 1
ATOM 680 C C . GLU A 1 88 ? -11.801 9.435 12.336 1.00 91.88 88 GLU A C 1
ATOM 682 O O . GLU A 1 88 ? -12.393 8.477 12.842 1.00 91.88 88 GLU A O 1
ATOM 687 N N . SER A 1 89 ? -11.764 10.622 12.933 1.00 79.81 89 SER A N 1
ATOM 688 C CA . SER A 1 89 ? -12.510 10.912 14.165 1.00 79.81 89 SER A CA 1
ATOM 689 C C . SER A 1 89 ? -13.919 11.447 13.847 1.00 79.81 89 SER A C 1
ATOM 691 O O . SER A 1 89 ? -14.210 11.804 12.711 1.00 79.81 89 SER A O 1
ATOM 693 N N . GLY A 1 90 ? -14.837 11.457 14.823 1.00 71.62 90 GLY A N 1
ATOM 694 C CA . GLY A 1 90 ? -16.165 12.074 14.638 1.00 71.62 90 GLY A CA 1
ATOM 695 C C . GLY A 1 90 ? -17.272 11.171 14.073 1.00 71.62 90 GLY A C 1
ATOM 696 O O . GLY A 1 90 ? -18.171 11.649 13.392 1.00 71.62 90 GLY A O 1
ATOM 697 N N . GLY A 1 91 ? -17.236 9.861 14.342 1.00 64.00 91 GLY A N 1
ATOM 698 C CA . GLY A 1 91 ? -18.314 8.931 13.956 1.00 64.00 91 GLY A CA 1
ATOM 699 C C . GLY A 1 91 ? -18.305 8.505 12.484 1.00 64.00 91 GLY A C 1
ATOM 700 O O . GLY A 1 91 ? -19.044 7.597 12.106 1.00 64.00 91 GLY A O 1
ATOM 701 N N . SER A 1 92 ? -17.418 9.078 11.671 1.00 68.25 92 SER A N 1
ATOM 702 C CA . SER A 1 92 ? -17.164 8.625 10.309 1.00 68.25 92 SER A CA 1
ATOM 703 C C . SER A 1 92 ? -16.555 7.213 10.325 1.00 68.25 92 SER A C 1
ATOM 705 O O . SER A 1 92 ? -15.588 6.898 11.034 1.00 68.25 92 SER A O 1
ATOM 707 N N . GLU A 1 93 ? -17.162 6.301 9.570 1.00 84.00 93 GLU A N 1
ATOM 708 C CA . GLU A 1 93 ? -16.624 4.967 9.283 1.00 84.00 93 GLU A CA 1
ATOM 709 C C . GLU A 1 93 ? -15.659 5.084 8.098 1.00 84.00 93 GLU A C 1
ATOM 711 O O . GLU A 1 93 ? -15.903 4.519 7.036 1.00 84.00 93 GLU A O 1
ATOM 716 N N . ALA A 1 94 ? -14.610 5.892 8.252 1.00 92.19 94 ALA A N 1
ATOM 717 C CA . ALA A 1 94 ? -13.665 6.192 7.187 1.00 92.19 94 ALA A CA 1
ATOM 718 C C . ALA A 1 94 ? -12.209 6.035 7.649 1.00 92.19 94 ALA A C 1
ATOM 720 O O . ALA A 1 94 ? -11.896 6.177 8.836 1.00 92.19 94 ALA A O 1
ATOM 721 N N . VAL A 1 95 ? -11.343 5.683 6.707 1.00 94.81 95 VAL A N 1
ATOM 722 C CA . VAL A 1 95 ? -9.905 5.469 6.859 1.00 94.81 95 VAL A CA 1
ATOM 723 C C . VAL A 1 95 ? -9.203 6.597 6.119 1.00 94.81 95 VAL A C 1
ATOM 725 O O . VAL A 1 95 ? -9.332 6.706 4.903 1.00 94.81 95 VAL A O 1
ATOM 728 N N . GLY A 1 96 ? -8.507 7.449 6.862 1.00 95.19 96 GLY A N 1
ATOM 729 C CA . GLY A 1 96 ? -7.629 8.461 6.294 1.00 95.19 96 GLY A CA 1
ATOM 730 C C . GLY A 1 96 ? -6.284 7.841 5.944 1.00 95.19 96 GLY A C 1
ATOM 731 O O . GLY A 1 96 ? -5.812 6.940 6.646 1.00 95.19 96 GLY A O 1
ATOM 732 N N . TYR A 1 97 ? -5.674 8.321 4.869 1.00 96.38 97 TYR A N 1
ATOM 733 C CA . TYR A 1 97 ? -4.332 7.925 4.472 1.00 96.38 97 TYR A CA 1
ATOM 734 C C . TYR A 1 97 ? -3.492 9.134 4.079 1.00 96.38 97 TYR A C 1
ATOM 736 O O . TYR A 1 97 ? -4.013 10.171 3.668 1.00 96.38 97 TYR A O 1
ATOM 744 N N . ARG A 1 98 ? -2.174 8.979 4.179 1.00 96.50 98 ARG A N 1
ATOM 745 C CA . ARG A 1 98 ? -1.186 9.923 3.654 1.00 96.50 98 ARG A CA 1
ATOM 746 C C . ARG A 1 98 ? -0.008 9.150 3.088 1.00 96.50 98 ARG A C 1
ATOM 748 O O . ARG A 1 98 ? 0.553 8.304 3.772 1.00 96.50 98 ARG A O 1
ATOM 755 N N . PHE A 1 99 ? 0.363 9.446 1.851 1.00 96.50 99 PHE A N 1
ATOM 756 C CA . PHE A 1 99 ? 1.537 8.890 1.200 1.00 96.50 99 PHE A CA 1
ATOM 757 C C . PHE A 1 99 ? 2.574 9.982 0.939 1.00 96.50 99 PHE A C 1
ATOM 759 O O . PHE A 1 99 ? 2.296 10.989 0.279 1.00 96.50 99 PHE A O 1
ATOM 766 N N . GLU A 1 100 ? 3.773 9.742 1.449 1.00 95.12 100 GLU A N 1
ATOM 767 C CA . GLU A 1 100 ? 4.955 10.583 1.311 1.00 95.12 100 GLU A CA 1
ATOM 768 C C . GLU A 1 100 ? 5.987 9.841 0.462 1.00 95.12 100 GLU A C 1
ATOM 770 O O . GLU A 1 100 ? 6.339 8.699 0.754 1.00 95.12 100 GLU A O 1
ATOM 775 N N . LEU A 1 101 ? 6.476 10.484 -0.595 1.00 92.44 101 LEU A N 1
ATOM 776 C CA . LEU A 1 101 ? 7.568 9.961 -1.409 1.00 92.44 101 LEU A CA 1
ATOM 777 C C . LEU A 1 101 ? 8.893 10.541 -0.908 1.00 92.44 101 LEU A C 1
ATOM 779 O O . LEU A 1 101 ? 8.986 11.757 -0.713 1.00 92.44 101 LEU A O 1
ATOM 783 N N . PHE A 1 102 ? 9.910 9.694 -0.746 1.00 91.00 102 PHE A N 1
ATOM 784 C CA . PHE A 1 102 ? 11.265 10.154 -0.450 1.00 91.00 102 PHE A CA 1
ATOM 785 C C . PHE A 1 102 ? 11.936 10.638 -1.733 1.00 91.00 102 PHE A C 1
ATOM 787 O O . PHE A 1 102 ? 11.961 9.934 -2.746 1.00 91.00 102 PHE A O 1
ATOM 794 N N . THR A 1 103 ? 12.450 11.864 -1.714 1.00 80.19 103 THR A N 1
ATOM 795 C CA . THR A 1 103 ? 13.247 12.412 -2.811 1.00 80.19 103 THR A CA 1
ATOM 796 C C . THR A 1 103 ? 14.737 12.254 -2.502 1.00 80.19 103 THR A C 1
ATOM 798 O O . THR A 1 103 ? 15.139 12.021 -1.367 1.00 80.19 103 THR A O 1
ATOM 801 N N . CYS A 1 104 ? 15.580 12.389 -3.527 1.00 65.38 104 CYS A N 1
ATOM 802 C CA . CYS A 1 104 ? 17.039 12.268 -3.420 1.00 65.38 104 CYS A CA 1
ATOM 803 C C . CYS A 1 104 ? 17.693 13.302 -2.469 1.00 65.38 104 CYS A C 1
ATOM 805 O O . CYS A 1 104 ? 18.884 13.200 -2.194 1.00 65.38 104 CYS A O 1
ATOM 807 N N . THR A 1 105 ? 16.955 14.317 -2.004 1.00 63.69 105 THR A N 1
ATOM 808 C CA . THR A 1 105 ? 17.471 15.465 -1.236 1.00 63.69 105 THR A CA 1
ATOM 809 C C . THR A 1 105 ? 17.152 15.404 0.262 1.00 63.69 105 THR A C 1
ATOM 811 O O . THR A 1 105 ? 17.057 16.447 0.894 1.00 63.69 105 THR A O 1
ATOM 814 N N . ASP A 1 106 ? 16.966 14.208 0.834 1.00 64.94 106 ASP A N 1
ATOM 815 C CA . ASP A 1 106 ? 16.502 13.984 2.222 1.00 64.94 106 ASP A CA 1
ATOM 816 C C . ASP A 1 106 ? 15.132 14.620 2.549 1.00 64.94 106 ASP A C 1
ATOM 818 O O . ASP A 1 106 ? 14.702 14.671 3.703 1.00 64.94 106 ASP A O 1
ATOM 822 N N . GLU A 1 107 ? 14.402 15.073 1.529 1.00 75.19 107 GLU A N 1
ATOM 823 C CA . GLU A 1 107 ? 13.090 15.695 1.666 1.00 75.19 107 GLU A CA 1
ATOM 824 C C . GLU A 1 107 ? 11.969 14.694 1.342 1.00 75.19 107 GLU A C 1
ATOM 826 O O . GLU A 1 107 ? 12.066 13.838 0.459 1.00 75.19 107 GLU A O 1
ATOM 831 N N . THR A 1 108 ? 10.852 14.807 2.058 1.00 83.88 108 THR A N 1
ATOM 832 C CA . THR A 1 108 ? 9.618 14.057 1.784 1.00 83.88 108 THR A CA 1
ATOM 833 C C . THR A 1 108 ? 8.620 14.941 1.059 1.00 83.88 108 THR A C 1
ATOM 835 O O . THR A 1 108 ? 8.302 16.031 1.534 1.00 83.88 108 THR A O 1
ATOM 838 N N . THR A 1 109 ? 8.049 14.458 -0.044 1.00 87.38 109 THR A N 1
ATOM 839 C CA . THR A 1 109 ? 6.933 15.136 -0.720 1.00 87.38 109 THR A CA 1
ATOM 840 C C . THR A 1 109 ? 5.644 14.348 -0.521 1.00 87.38 109 THR A C 1
ATOM 842 O O . THR A 1 109 ? 5.546 13.199 -0.954 1.00 87.38 109 THR A O 1
ATOM 845 N N . THR A 1 110 ? 4.629 14.964 0.086 1.00 89.44 110 THR A N 1
ATOM 846 C CA . THR A 1 110 ? 3.284 14.376 0.167 1.00 89.44 110 THR A CA 1
ATOM 847 C C . THR A 1 110 ? 2.667 14.321 -1.225 1.00 89.44 110 THR A C 1
ATOM 849 O O . THR A 1 110 ? 2.404 15.360 -1.828 1.00 89.44 110 THR A O 1
ATOM 852 N N . LEU A 1 111 ? 2.429 13.113 -1.735 1.00 90.25 111 LEU A N 1
ATOM 853 C CA . LEU A 1 111 ? 1.850 12.908 -3.066 1.00 90.25 111 LEU A CA 1
ATOM 854 C C . LEU A 1 111 ? 0.356 12.606 -3.032 1.00 90.25 111 LEU A C 1
ATOM 856 O O . LEU A 1 111 ? -0.341 12.886 -4.002 1.00 90.25 111 LEU A O 1
ATOM 860 N N . ALA A 1 112 ? -0.140 12.031 -1.938 1.00 90.69 112 ALA A N 1
ATOM 861 C CA . ALA A 1 112 ? -1.562 11.775 -1.781 1.00 90.69 112 ALA A CA 1
ATOM 862 C C . ALA A 1 112 ? -1.960 11.816 -0.309 1.00 90.69 112 ALA A C 1
ATOM 864 O O . ALA A 1 112 ? -1.259 11.290 0.552 1.00 90.69 112 ALA A O 1
ATOM 865 N N . SER A 1 113 ? -3.097 12.437 -0.022 1.00 92.94 113 SER A N 1
ATOM 866 C CA . SER A 1 113 ? -3.721 12.416 1.294 1.00 92.94 113 SER A CA 1
ATOM 867 C C . SER A 1 113 ? -5.218 12.559 1.093 1.00 92.94 113 SER A C 1
ATOM 869 O O . SER A 1 113 ? -5.660 13.578 0.570 1.00 92.94 113 SER A O 1
ATOM 871 N N . ASP A 1 114 ? -5.984 11.550 1.485 1.00 92.56 114 ASP A N 1
ATOM 872 C CA . ASP A 1 114 ? -7.442 11.558 1.359 1.00 92.56 114 ASP A CA 1
ATOM 873 C C . ASP A 1 114 ? -8.065 10.554 2.343 1.00 92.56 114 ASP A C 1
ATOM 875 O O . ASP A 1 114 ? -7.378 9.953 3.176 1.00 92.56 114 ASP A O 1
ATOM 879 N N . VAL A 1 115 ? -9.382 10.384 2.266 1.00 93.56 115 VAL A N 1
ATOM 880 C CA . VAL A 1 115 ? -10.180 9.543 3.147 1.00 93.56 115 VAL A CA 1
ATOM 881 C C . VAL A 1 115 ? -11.028 8.569 2.329 1.00 93.56 115 VAL A C 1
ATOM 883 O O . VAL A 1 115 ? -11.770 8.951 1.430 1.00 93.56 115 VAL A O 1
ATOM 886 N N . ILE A 1 116 ? -10.982 7.287 2.697 1.00 93.25 116 ILE A N 1
ATOM 887 C CA . ILE A 1 116 ? -11.752 6.211 2.065 1.00 93.25 116 ILE A CA 1
ATOM 888 C C . ILE A 1 116 ? -12.763 5.639 3.055 1.00 93.25 116 ILE A C 1
ATOM 890 O O . ILE A 1 116 ? -12.466 5.403 4.223 1.00 93.25 116 ILE A O 1
ATOM 894 N N . SER A 1 117 ? -13.982 5.361 2.601 1.00 91.81 117 SER A N 1
ATOM 895 C CA . SER A 1 117 ? -14.997 4.708 3.432 1.00 91.81 117 SER A CA 1
ATOM 896 C C . SER A 1 117 ? -14.552 3.304 3.849 1.00 91.81 117 SER A C 1
ATOM 898 O O . SER A 1 117 ? -14.303 2.432 3.019 1.00 91.81 117 SER A O 1
ATOM 900 N N . SER A 1 118 ? -14.550 3.024 5.152 1.00 90.00 118 SER A N 1
ATOM 901 C CA . SER A 1 118 ? -14.160 1.720 5.690 1.00 90.00 118 SER A CA 1
ATOM 902 C C . SER A 1 118 ? -15.166 0.614 5.363 1.00 90.00 118 SER A C 1
ATOM 904 O O . SER A 1 118 ? -14.857 -0.558 5.548 1.00 90.00 118 SER A O 1
ATOM 906 N N . ARG A 1 119 ? -16.396 0.956 4.949 1.00 88.19 119 ARG A N 1
ATOM 907 C CA . ARG A 1 119 ? -17.476 -0.011 4.671 1.00 88.19 119 ARG A CA 1
ATOM 908 C C . ARG A 1 119 ? -17.601 -0.334 3.186 1.00 88.19 119 ARG A C 1
ATOM 910 O O . ARG A 1 119 ? -17.754 -1.501 2.812 1.00 88.19 119 ARG A O 1
ATOM 917 N N . SER A 1 120 ? -17.619 0.706 2.360 1.00 89.25 120 SER A N 1
ATOM 918 C CA . SER A 1 120 ? -17.773 0.566 0.911 1.00 89.25 120 SER A CA 1
ATOM 919 C C . SER A 1 120 ? -16.438 0.406 0.200 1.00 89.25 120 SER A C 1
ATOM 921 O O . SER A 1 120 ? -16.449 -0.082 -0.919 1.00 89.25 120 SER A O 1
ATOM 923 N N . GLY A 1 121 ? -15.322 0.764 0.840 1.00 90.94 121 GLY A N 1
ATOM 924 C CA . GLY A 1 121 ? -14.063 0.926 0.131 1.00 90.94 121 GLY A CA 1
ATOM 925 C C . GLY A 1 121 ? -14.076 2.205 -0.704 1.00 90.94 121 GLY A C 1
ATOM 926 O O . GLY A 1 121 ? -14.876 3.118 -0.451 1.00 90.94 121 GLY A O 1
ATOM 927 N N . GLY A 1 122 ? -13.197 2.263 -1.697 1.00 92.12 122 GLY A N 1
ATOM 928 C CA . GLY A 1 122 ? -13.078 3.394 -2.609 1.00 92.12 122 GLY A CA 1
ATOM 929 C C . GLY A 1 122 ? -11.878 3.268 -3.537 1.00 92.12 122 GLY A C 1
ATOM 930 O O . GLY A 1 122 ? -11.350 2.176 -3.744 1.00 92.12 122 GLY A O 1
ATOM 931 N N . LYS A 1 123 ? -11.463 4.402 -4.104 1.00 93.50 123 LYS A N 1
ATOM 932 C CA . LYS A 1 123 ? -10.307 4.486 -4.993 1.00 93.50 123 LYS A CA 1
ATOM 933 C C . LYS A 1 123 ? -9.203 5.293 -4.320 1.00 93.50 123 LYS A C 1
ATOM 935 O O . LYS A 1 123 ? -9.424 6.434 -3.936 1.00 93.50 123 LYS A O 1
ATOM 940 N N . PHE A 1 124 ? -8.035 4.686 -4.195 1.00 93.31 124 PHE A N 1
ATOM 941 C CA . PHE A 1 124 ? -6.785 5.342 -3.839 1.00 93.31 124 PHE A CA 1
ATOM 942 C C . PHE A 1 124 ? -6.136 5.841 -5.130 1.00 93.31 124 PHE A C 1
ATOM 944 O O . PHE A 1 124 ? -5.956 5.047 -6.046 1.00 93.31 124 PHE A O 1
ATOM 951 N N . SER A 1 125 ? -5.799 7.123 -5.246 1.00 93.38 125 SER A N 1
ATOM 952 C CA . SER A 1 125 ? -5.137 7.662 -6.442 1.00 93.38 125 SER A CA 1
ATOM 953 C C . SER A 1 125 ? -4.025 8.636 -6.094 1.00 93.38 125 SER A C 1
ATOM 955 O O . SER A 1 125 ? -4.095 9.347 -5.091 1.00 93.38 125 SER A O 1
ATOM 957 N N . ILE A 1 126 ? -3.007 8.668 -6.949 1.00 93.50 126 ILE A N 1
ATOM 958 C CA . ILE A 1 126 ? -1.873 9.579 -6.860 1.00 93.50 126 ILE A CA 1
ATOM 959 C C . ILE A 1 126 ? -1.736 10.297 -8.198 1.00 93.50 126 ILE A C 1
ATOM 961 O O . ILE A 1 126 ? -1.527 9.657 -9.230 1.00 93.50 126 ILE A O 1
ATOM 965 N N . ASP A 1 127 ? -1.775 11.625 -8.152 1.00 89.56 127 ASP A N 1
ATOM 966 C CA . ASP A 1 127 ? -1.550 12.493 -9.301 1.00 89.56 127 ASP A CA 1
ATOM 967 C C . ASP A 1 127 ? -0.418 13.472 -8.980 1.00 89.56 127 ASP A C 1
ATOM 969 O O . ASP A 1 127 ? -0.414 14.138 -7.945 1.00 89.56 127 ASP A O 1
ATOM 973 N N . ARG A 1 128 ? 0.555 13.613 -9.885 1.00 74.12 128 ARG A N 1
ATOM 974 C CA . ARG A 1 128 ? 1.656 14.580 -9.746 1.00 74.12 128 ARG A CA 1
ATOM 975 C C . ARG A 1 128 ? 1.217 15.974 -10.196 1.00 74.12 128 ARG A C 1
ATOM 977 O O . ARG A 1 128 ? 1.805 16.578 -11.085 1.00 74.12 128 ARG A O 1
ATOM 984 N N . THR A 1 129 ? 0.158 16.513 -9.601 1.00 63.12 129 THR A N 1
ATOM 985 C CA . THR A 1 129 ? -0.158 17.943 -9.707 1.00 63.12 129 THR A CA 1
ATOM 986 C C . THR A 1 129 ? 0.560 18.659 -8.567 1.00 63.12 129 THR A C 1
ATOM 988 O O . THR A 1 129 ? 0.086 18.652 -7.439 1.00 63.12 129 THR A O 1
ATOM 991 N N . SER A 1 130 ? 1.747 19.198 -8.845 1.00 47.12 130 SER A N 1
ATOM 992 C CA . SER A 1 130 ? 2.601 19.939 -7.902 1.00 47.12 130 SER A CA 1
ATOM 993 C C . SER A 1 130 ? 1.816 20.815 -6.913 1.00 47.12 130 SER A C 1
ATOM 995 O O . SER A 1 130 ? 0.924 21.556 -7.325 1.00 47.12 130 SER A O 1
ATOM 997 N N . GLY A 1 131 ? 2.195 20.747 -5.634 1.00 49.19 131 GLY A N 1
ATOM 998 C CA . GLY A 1 131 ? 1.552 21.411 -4.504 1.00 49.19 131 GLY A CA 1
ATOM 999 C C . GLY A 1 131 ? 1.184 22.879 -4.723 1.00 49.19 131 GLY A C 1
ATOM 1000 O O . GLY A 1 131 ? 2.013 23.775 -4.602 1.00 49.19 131 GLY A O 1
ATOM 1001 N N . VAL A 1 132 ? -0.110 23.113 -4.924 1.00 39.81 132 VAL A N 1
ATOM 1002 C CA . VAL A 1 132 ? -0.800 24.326 -4.492 1.00 39.81 132 VAL A CA 1
ATOM 1003 C C . VAL A 1 132 ? -1.976 23.838 -3.669 1.00 39.81 132 VAL A C 1
ATOM 1005 O O . VAL A 1 132 ? -2.881 23.191 -4.195 1.00 39.81 132 VAL A O 1
ATOM 1008 N N . ALA A 1 133 ? -1.937 24.118 -2.368 1.00 43.47 133 ALA A N 1
ATOM 1009 C CA . ALA A 1 133 ? -3.081 23.962 -1.490 1.00 43.47 133 ALA A CA 1
ATOM 1010 C C . ALA A 1 133 ? -4.290 24.665 -2.125 1.00 43.47 133 ALA A C 1
ATOM 1012 O O . ALA A 1 133 ? -4.387 25.889 -2.130 1.00 43.47 133 ALA A O 1
ATOM 1013 N N . THR A 1 134 ? -5.202 23.882 -2.689 1.00 34.50 134 THR A N 1
ATOM 1014 C CA . THR A 1 134 ? -6.563 24.316 -2.974 1.00 34.50 134 THR A CA 1
ATOM 1015 C C . THR A 1 134 ? -7.465 23.415 -2.156 1.00 34.50 134 THR A C 1
ATOM 1017 O O . THR A 1 134 ? -7.652 22.235 -2.427 1.00 34.50 134 THR A O 1
ATOM 1020 N N . THR A 1 135 ? -7.914 24.001 -1.057 1.00 34.62 135 THR A N 1
ATOM 1021 C CA . THR A 1 135 ? -8.985 23.575 -0.165 1.00 34.62 135 THR A CA 1
ATOM 1022 C C . THR A 1 135 ? -10.107 22.849 -0.928 1.00 34.62 135 THR A C 1
ATOM 1024 O O . THR A 1 135 ? -10.513 23.337 -1.986 1.00 34.62 135 THR A O 1
ATOM 1027 N N . PRO A 1 136 ? -10.658 21.732 -0.417 1.00 39.59 136 PRO A N 1
ATOM 1028 C CA . PRO A 1 136 ? -11.760 21.040 -1.073 1.00 39.59 136 PRO A CA 1
ATOM 1029 C C . PRO A 1 136 ? -13.034 21.883 -0.950 1.00 39.59 136 PRO A C 1
ATOM 1031 O O . PRO A 1 136 ? -13.664 21.945 0.106 1.00 39.59 136 PRO A O 1
ATOM 1034 N N . ALA A 1 137 ? -13.425 22.557 -2.030 1.00 30.86 137 ALA A N 1
ATOM 1035 C CA . ALA A 1 137 ? -14.768 23.099 -2.144 1.00 30.86 137 ALA A CA 1
ATOM 1036 C C . ALA A 1 137 ? -15.716 21.941 -2.469 1.00 30.86 137 ALA A C 1
ATOM 1038 O O . ALA A 1 137 ? -15.719 21.393 -3.569 1.00 30.86 137 ALA A O 1
ATOM 1039 N N . HIS A 1 138 ? -16.483 21.564 -1.452 1.00 32.22 138 HIS A N 1
ATOM 1040 C CA . HIS A 1 138 ? -17.684 20.751 -1.528 1.00 32.22 138 HIS A CA 1
ATOM 1041 C C . HIS A 1 138 ? -18.476 21.014 -2.818 1.00 32.22 138 HIS A C 1
ATOM 1043 O O . HIS A 1 138 ? -18.830 22.153 -3.121 1.00 32.22 138 HIS A O 1
ATOM 1049 N N . THR A 1 139 ? -18.817 19.952 -3.544 1.00 37.50 139 THR A N 1
ATOM 1050 C CA . THR A 1 139 ? -19.940 19.983 -4.481 1.00 37.50 139 THR A CA 1
ATOM 1051 C C . THR A 1 139 ? -21.239 20.245 -3.716 1.00 37.50 139 THR A C 1
ATOM 1053 O O . THR A 1 139 ? -21.465 19.662 -2.652 1.00 37.50 139 THR A O 1
ATOM 1056 N N . PRO A 1 140 ? -22.150 21.033 -4.307 1.00 35.72 140 PRO A N 1
ATOM 1057 C CA . PRO A 1 140 ? -23.542 20.628 -4.292 1.00 35.72 140 PRO A CA 1
ATOM 1058 C C . PRO A 1 140 ? -24.113 20.546 -5.713 1.00 35.72 140 PRO A C 1
ATOM 1060 O O . PRO A 1 140 ? -24.028 21.464 -6.522 1.00 35.72 140 PRO A O 1
ATOM 1063 N N . SER A 1 141 ? -24.662 19.365 -5.983 1.00 37.34 141 SER A N 1
ATOM 1064 C CA . SER A 1 141 ? -25.939 19.105 -6.653 1.00 37.34 141 SER A CA 1
ATOM 1065 C C . SER A 1 141 ? -26.659 20.257 -7.382 1.00 37.34 141 SER A C 1
ATOM 1067 O O . SER A 1 141 ? -27.044 21.246 -6.770 1.00 37.34 141 SER A O 1
ATOM 1069 N N . SER A 1 142 ? -26.987 19.989 -8.652 1.00 35.00 142 SER A N 1
ATOM 1070 C CA . SER A 1 142 ? -28.268 20.260 -9.336 1.00 35.00 142 SER A CA 1
ATOM 1071 C C . SER A 1 142 ? -29.014 21.585 -9.085 1.00 35.00 142 SER A C 1
ATOM 1073 O O . SER A 1 142 ? -29.653 21.737 -8.049 1.00 35.00 142 SER A O 1
ATOM 1075 N N . SER A 1 143 ? -29.179 22.398 -10.134 1.00 34.34 143 SER A N 1
ATOM 1076 C CA . SER A 1 143 ? -30.516 22.698 -10.680 1.00 34.34 143 SER A CA 1
ATOM 1077 C C . SER A 1 143 ? -30.427 23.293 -12.089 1.00 34.34 143 SER A C 1
ATOM 1079 O O . SER A 1 143 ? -29.462 23.960 -12.452 1.00 34.34 143 SER A O 1
ATOM 1081 N N . SER A 1 144 ? -31.453 23.006 -12.880 1.00 45.97 144 SER A N 1
ATOM 1082 C CA . SER A 1 144 ? -31.780 23.581 -14.183 1.00 45.97 144 SER A CA 1
ATOM 1083 C C . SER A 1 144 ? -31.911 25.106 -14.113 1.00 45.97 144 SER A C 1
ATOM 1085 O O . SER A 1 144 ? -32.448 25.5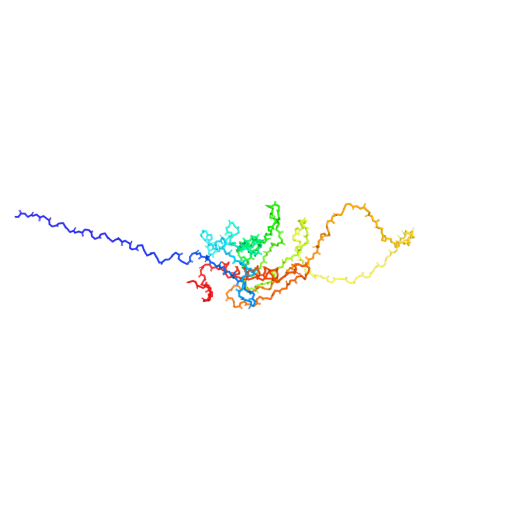99 -13.127 1.00 45.97 144 SER A O 1
ATOM 1087 N N . ASP A 1 145 ? -31.527 25.826 -15.172 1.00 32.75 145 ASP A N 1
ATOM 1088 C CA . ASP A 1 145 ? -32.449 26.776 -15.805 1.00 32.75 145 ASP A CA 1
ATOM 1089 C C . ASP A 1 145 ? -31.981 27.216 -17.196 1.00 32.75 145 ASP A C 1
ATOM 1091 O O . ASP A 1 145 ? -30.827 27.562 -17.446 1.00 32.75 145 ASP A O 1
ATOM 1095 N N . LEU A 1 146 ? -32.932 27.160 -18.118 1.00 43.00 146 LEU A N 1
ATOM 1096 C CA . LEU A 1 146 ? -32.830 27.473 -19.526 1.00 43.00 146 LEU A CA 1
ATOM 1097 C C . LEU A 1 146 ? -33.599 28.778 -19.715 1.00 43.00 146 LEU A C 1
ATOM 1099 O O . LEU A 1 146 ? -34.824 28.792 -19.739 1.00 43.00 146 LEU A O 1
ATOM 1103 N N . GLY A 1 147 ? -32.867 29.888 -19.795 1.00 33.31 147 GLY A N 1
ATOM 1104 C CA . GLY A 1 147 ? -33.433 31.230 -19.885 1.00 33.31 147 GLY A CA 1
ATOM 1105 C C . GLY A 1 147 ? -32.745 32.046 -20.968 1.00 33.31 147 GLY A C 1
ATOM 1106 O O . GLY A 1 147 ? -31.642 32.548 -20.784 1.00 33.31 147 GLY A O 1
ATOM 1107 N N . SER A 1 148 ? -33.413 32.156 -22.112 1.00 46.69 148 SER A N 1
ATOM 1108 C CA . SER A 1 148 ? -33.059 33.023 -23.234 1.00 46.69 148 SER A CA 1
ATOM 1109 C C . SER A 1 148 ? -33.265 34.502 -22.872 1.00 46.69 148 SER A C 1
ATOM 1111 O O . SER A 1 148 ? -34.273 34.847 -22.258 1.00 46.69 148 SER A O 1
ATOM 1113 N N . GLY A 1 149 ? -32.356 35.389 -23.288 1.00 35.38 149 GLY A N 1
ATOM 1114 C CA . GLY A 1 149 ? -32.505 36.833 -23.096 1.00 35.38 149 GLY A CA 1
ATOM 1115 C C . GLY A 1 149 ? -31.420 37.645 -23.799 1.00 35.38 149 GLY A C 1
ATOM 1116 O O . GLY A 1 149 ? -30.360 37.907 -23.242 1.00 35.38 149 GLY A O 1
ATOM 1117 N N . SER A 1 150 ? -31.683 38.044 -25.043 1.00 42.84 150 SER A N 1
ATOM 1118 C CA . SER A 1 150 ? -30.862 38.988 -25.806 1.00 42.84 150 SER A CA 1
ATOM 1119 C C . SER A 1 150 ? -30.755 40.353 -25.114 1.00 42.84 150 SER A C 1
ATOM 1121 O O . SER A 1 150 ? -31.771 40.870 -24.655 1.00 42.84 150 SER A O 1
ATOM 1123 N N . ARG A 1 151 ? -29.583 41.006 -25.195 1.00 35.69 151 ARG A N 1
ATOM 1124 C CA . ARG A 1 151 ? -29.429 42.353 -25.791 1.00 35.69 151 ARG A CA 1
ATOM 1125 C C . ARG A 1 151 ? -27.974 42.848 -25.793 1.00 35.69 151 ARG A C 1
ATOM 1127 O O . ARG A 1 151 ? -27.259 42.820 -24.804 1.00 35.69 151 ARG A O 1
ATOM 1134 N N . SER A 1 152 ? -27.597 43.307 -26.977 1.00 35.50 152 SER A N 1
ATOM 1135 C CA . SER A 1 152 ? -26.376 43.957 -27.460 1.00 35.50 152 SER A CA 1
ATOM 1136 C C . SER A 1 152 ? -25.931 45.216 -26.705 1.00 35.50 152 SER A C 1
ATOM 1138 O O . SER A 1 152 ? -26.794 46.044 -26.440 1.00 35.50 152 SER A O 1
ATOM 1140 N N . THR A 1 153 ? -24.608 45.453 -26.583 1.00 34.81 153 THR A N 1
ATOM 1141 C CA . THR A 1 153 ? -23.930 46.619 -27.215 1.00 34.81 153 THR A CA 1
ATOM 1142 C C . THR A 1 153 ? -22.387 46.576 -27.164 1.00 34.81 153 THR A C 1
ATOM 1144 O O . THR A 1 153 ? -21.805 46.529 -26.092 1.00 34.81 153 THR A O 1
ATOM 1147 N N . ARG A 1 154 ? -21.785 46.723 -28.360 1.00 35.72 154 ARG A N 1
ATOM 1148 C CA . ARG A 1 154 ? -20.554 47.461 -28.744 1.00 35.72 154 ARG A CA 1
ATOM 1149 C C . ARG A 1 154 ? -19.178 47.134 -28.130 1.00 35.72 154 ARG A C 1
ATOM 1151 O O . ARG A 1 154 ? -18.902 47.461 -26.986 1.00 35.72 154 ARG A O 1
ATOM 1158 N N . GLY A 1 155 ? -18.252 46.773 -29.028 1.00 33.03 155 GLY A N 1
ATOM 1159 C CA . GLY A 1 155 ? -16.825 47.108 -28.926 1.00 33.03 155 GLY A CA 1
ATOM 1160 C C . GLY A 1 155 ? -15.934 46.248 -29.827 1.00 33.03 155 GLY A C 1
ATOM 1161 O O . GLY A 1 155 ? -15.578 45.144 -29.447 1.00 33.03 155 GLY A O 1
ATOM 1162 N N . SER A 1 156 ? -15.606 46.737 -31.024 1.00 38.56 156 SER A N 1
ATOM 1163 C CA . SER A 1 156 ? -14.831 46.044 -32.066 1.00 38.56 156 SER A CA 1
ATOM 1164 C C . SER A 1 156 ? -13.311 46.221 -31.925 1.00 38.56 156 SER A C 1
ATOM 1166 O O . SER A 1 156 ? -12.871 47.356 -31.777 1.00 38.56 156 SER A O 1
ATOM 1168 N N . SER A 1 157 ? -12.533 45.149 -32.130 1.00 42.22 157 SER A N 1
ATOM 1169 C CA . SER A 1 157 ? -11.215 45.109 -32.821 1.00 42.22 157 SER A CA 1
ATOM 1170 C C . SER A 1 157 ? -10.684 43.659 -32.788 1.00 42.22 157 SER A C 1
ATOM 1172 O O . SER A 1 157 ? -10.501 43.079 -31.730 1.00 42.22 157 SER A O 1
ATOM 1174 N N . SER A 1 158 ? -10.736 42.908 -33.892 1.00 41.47 158 SER A N 1
ATOM 1175 C CA . SER A 1 158 ? -9.691 42.744 -34.922 1.00 41.47 158 SER A CA 1
ATOM 1176 C C . SER A 1 158 ? -8.322 42.301 -34.386 1.00 41.47 158 SER A C 1
ATOM 1178 O O . SER A 1 158 ? -7.588 43.110 -33.829 1.00 41.47 158 SER A O 1
ATOM 1180 N N . GLY A 1 159 ? -7.952 41.043 -34.655 1.00 36.31 159 GLY A N 1
ATOM 1181 C CA . GLY A 1 159 ? -6.596 40.528 -34.450 1.00 36.31 159 GLY A CA 1
ATOM 1182 C C . GLY A 1 159 ? -6.493 39.012 -34.627 1.00 36.31 159 GLY A C 1
ATOM 1183 O O . GLY A 1 159 ? -6.551 38.268 -33.658 1.00 36.31 159 GLY A O 1
ATOM 1184 N N . SER A 1 160 ? -6.357 38.561 -35.877 1.00 49.06 160 SER A N 1
ATOM 1185 C CA . SER A 1 160 ? -5.834 37.227 -36.210 1.00 49.06 160 SER A CA 1
ATOM 1186 C C . SER A 1 160 ? -4.365 37.115 -35.795 1.00 49.06 160 SER A C 1
ATOM 1188 O O . SER A 1 160 ? -3.620 38.073 -35.984 1.00 49.06 160 SER A O 1
ATOM 1190 N N . GLY A 1 161 ? -3.923 35.942 -35.331 1.00 34.41 161 GLY A N 1
ATOM 1191 C CA . GLY A 1 161 ? -2.493 35.656 -35.193 1.00 34.41 161 GLY A CA 1
ATOM 1192 C C . GLY A 1 161 ? -2.178 34.448 -34.320 1.00 34.41 161 GLY A C 1
ATOM 1193 O O . GLY A 1 161 ? -2.090 34.560 -33.105 1.00 34.41 161 GLY A O 1
ATOM 1194 N N . SER A 1 162 ? -1.990 33.298 -34.963 1.00 58.66 162 SER A N 1
ATOM 1195 C CA . SER A 1 162 ? -1.322 32.124 -34.398 1.00 58.66 162 SER A CA 1
ATOM 1196 C C . SER A 1 162 ? 0.138 32.462 -34.063 1.00 58.66 162 SER A C 1
ATOM 1198 O O . SER A 1 162 ? 0.795 33.133 -34.858 1.00 58.66 162 SER A O 1
ATOM 1200 N N . GLY A 1 163 ? 0.658 31.991 -32.927 1.00 36.34 163 GLY A N 1
ATOM 1201 C CA . GLY A 1 163 ? 2.040 32.245 -32.515 1.00 36.34 163 GLY A CA 1
ATOM 1202 C C . GLY A 1 163 ? 2.509 31.283 -31.429 1.00 36.34 163 GLY A C 1
ATOM 1203 O O . GLY A 1 163 ? 2.449 31.595 -30.245 1.00 36.34 163 GLY A O 1
ATOM 1204 N N . LEU A 1 164 ? 2.975 30.103 -31.844 1.00 51.78 164 LEU A N 1
ATOM 1205 C CA . LEU A 1 164 ? 3.941 29.319 -31.076 1.00 51.78 164 LEU A CA 1
ATOM 1206 C C . LEU A 1 164 ? 5.226 30.145 -31.015 1.00 51.78 164 LEU A C 1
ATOM 1208 O O . LEU A 1 164 ? 5.981 30.171 -31.986 1.00 51.78 164 LEU A O 1
ATOM 1212 N N . GLU A 1 165 ? 5.452 30.846 -29.907 1.00 38.66 165 GLU A N 1
ATOM 1213 C CA . GLU A 1 165 ? 6.720 31.528 -29.684 1.00 38.66 165 GLU A CA 1
ATOM 1214 C C . GLU A 1 165 ? 7.659 30.635 -28.867 1.00 38.66 165 GLU A C 1
ATOM 1216 O O . GLU A 1 165 ? 7.421 30.296 -27.707 1.00 38.66 165 GLU A O 1
ATOM 1221 N N . ILE A 1 166 ? 8.733 30.229 -29.538 1.00 49.69 166 ILE A N 1
ATOM 1222 C CA . ILE A 1 166 ? 9.907 29.572 -28.979 1.00 49.69 166 ILE A CA 1
ATOM 1223 C C . ILE A 1 166 ? 10.640 30.626 -28.137 1.00 49.69 166 ILE A C 1
ATOM 1225 O O . ILE A 1 166 ? 11.428 31.412 -28.656 1.00 49.69 166 ILE A O 1
ATOM 1229 N N . GLY A 1 167 ? 10.343 30.665 -26.838 1.00 38.22 167 GLY A N 1
ATOM 1230 C CA . GLY A 1 167 ? 11.024 31.511 -25.861 1.00 38.22 167 GLY A CA 1
ATOM 1231 C C . GLY A 1 167 ? 12.113 30.737 -25.119 1.00 38.22 167 GLY A C 1
ATOM 1232 O O . GLY A 1 167 ? 11.820 29.821 -24.352 1.00 38.22 167 GLY A O 1
ATOM 1233 N N . TYR A 1 168 ? 13.372 31.119 -25.329 1.00 51.59 168 TYR A N 1
ATOM 1234 C CA . TYR A 1 168 ? 14.528 30.670 -24.550 1.00 51.59 168 TYR A CA 1
ATOM 1235 C C . TYR A 1 168 ? 14.438 31.213 -23.110 1.00 51.59 168 TYR A C 1
ATOM 1237 O O . TYR A 1 168 ? 14.951 32.285 -22.804 1.00 51.59 168 TYR A O 1
ATOM 1245 N N . GLY A 1 169 ? 13.762 30.475 -22.228 1.00 47.59 169 GLY A N 1
ATOM 1246 C CA . GLY A 1 169 ? 13.796 30.649 -20.771 1.00 47.59 169 GLY A CA 1
ATOM 1247 C C . GLY A 1 169 ? 14.491 29.457 -20.096 1.00 47.59 169 GLY A C 1
ATOM 1248 O O . GLY A 1 169 ? 14.640 28.415 -20.738 1.00 47.59 169 GLY A O 1
ATOM 1249 N N . PRO A 1 170 ? 14.937 29.570 -18.827 1.00 44.34 170 PRO A N 1
ATOM 1250 C CA . PRO A 1 170 ? 15.593 28.469 -18.125 1.00 44.34 170 PRO A CA 1
ATOM 1251 C C . PRO A 1 170 ? 14.720 27.216 -18.195 1.00 44.34 170 PRO A C 1
ATOM 1253 O O . PRO A 1 170 ? 13.535 27.272 -17.861 1.00 44.34 170 PRO A O 1
ATOM 1256 N N . LEU A 1 171 ? 15.304 26.105 -18.652 1.00 47.00 171 LEU A N 1
ATOM 1257 C CA . LEU A 1 171 ? 14.655 24.800 -18.718 1.00 47.00 171 LEU A CA 1
ATOM 1258 C C . LEU A 1 171 ? 14.270 24.369 -17.300 1.00 47.00 171 LEU A C 1
ATOM 1260 O O . LEU A 1 171 ? 15.028 23.697 -16.605 1.00 47.00 171 LEU A O 1
ATOM 1264 N N . THR A 1 172 ? 13.078 24.759 -16.862 1.00 50.84 172 THR A N 1
ATOM 1265 C CA . THR A 1 172 ? 12.391 24.008 -15.820 1.00 50.84 172 THR A CA 1
ATOM 1266 C C . THR A 1 172 ? 12.180 22.605 -16.395 1.00 50.84 172 THR A C 1
ATOM 1268 O O . THR A 1 172 ? 11.708 22.488 -17.533 1.00 50.84 172 THR A O 1
ATOM 1271 N N . PRO A 1 173 ? 12.594 21.529 -15.696 1.00 47.28 173 PRO A N 1
ATOM 1272 C CA . PRO A 1 173 ? 12.302 20.184 -16.172 1.00 47.28 173 PRO A CA 1
ATOM 1273 C C . PRO A 1 173 ? 10.789 20.104 -16.387 1.00 47.28 173 PRO A C 1
ATOM 1275 O O . PRO A 1 173 ? 10.058 20.710 -15.596 1.00 47.28 173 PRO A O 1
ATOM 1278 N N . PRO A 1 174 ? 10.297 19.418 -17.437 1.00 48.78 174 PRO A N 1
ATOM 1279 C CA . PRO A 1 174 ? 8.867 19.305 -17.658 1.00 48.78 174 PRO A CA 1
ATOM 1280 C C . PRO A 1 174 ? 8.265 18.744 -16.377 1.00 48.78 174 PRO A C 1
ATOM 1282 O O . PRO A 1 174 ? 8.475 17.575 -16.042 1.00 48.78 174 PRO A O 1
ATOM 1285 N N . VAL A 1 175 ? 7.568 19.606 -15.630 1.00 52.53 175 VAL A N 1
ATOM 1286 C CA . VAL A 1 175 ? 6.803 19.213 -14.457 1.00 52.53 175 VAL A CA 1
ATOM 1287 C C . VAL A 1 175 ? 5.770 18.272 -15.031 1.00 52.53 175 VAL A C 1
ATOM 1289 O O . VAL A 1 175 ? 4.804 18.698 -15.663 1.00 52.53 175 VAL A O 1
ATOM 1292 N N . THR A 1 176 ? 6.069 16.978 -14.959 1.00 52.94 176 THR A N 1
ATOM 1293 C CA . THR A 1 176 ? 5.271 15.951 -15.608 1.00 52.94 176 THR A CA 1
ATOM 1294 C C . THR A 1 176 ? 4.030 15.810 -14.752 1.00 52.94 176 THR A C 1
ATOM 1296 O O . THR A 1 176 ? 3.971 15.017 -13.818 1.00 52.94 176 THR A O 1
ATOM 1299 N N . ARG A 1 177 ? 3.082 16.702 -15.032 1.00 68.19 177 ARG A N 1
ATOM 1300 C CA . ARG A 1 177 ? 1.768 16.765 -14.428 1.00 68.19 177 ARG A CA 1
ATOM 1301 C C . ARG A 1 177 ? 0.951 15.629 -15.013 1.00 68.19 177 ARG A C 1
ATOM 1303 O O . ARG A 1 177 ? 0.814 15.548 -16.232 1.00 68.19 177 ARG A O 1
ATOM 1310 N N . GLY A 1 178 ? 0.427 14.754 -14.167 1.00 79.31 178 GLY A N 1
ATOM 1311 C CA . GLY A 1 178 ? -0.395 13.655 -14.648 1.00 79.31 178 GLY A CA 1
ATOM 1312 C C . GLY A 1 178 ? -0.612 12.536 -13.645 1.00 79.31 178 GLY A C 1
ATOM 1313 O O . GLY A 1 178 ? -0.072 12.550 -12.537 1.00 79.31 178 GLY A O 1
ATOM 1314 N N . PHE A 1 179 ? -1.422 11.588 -14.103 1.00 88.81 179 PHE A N 1
ATOM 1315 C CA . PHE A 1 179 ? -1.776 10.354 -13.422 1.00 88.81 179 PHE A CA 1
ATOM 1316 C C . PHE A 1 179 ? -0.550 9.484 -13.146 1.00 88.81 179 PHE A C 1
ATOM 1318 O O . PHE A 1 179 ? 0.180 9.136 -14.079 1.00 88.81 179 PHE A O 1
ATOM 1325 N N . VAL A 1 180 ? -0.346 9.124 -11.876 1.00 92.88 180 VAL A N 1
ATOM 1326 C CA . VAL A 1 180 ? 0.739 8.229 -11.447 1.00 92.88 180 VAL A CA 1
ATOM 1327 C C . VAL A 1 180 ? 0.215 6.822 -11.247 1.00 92.88 180 VAL A C 1
ATOM 1329 O O . VAL A 1 180 ? 0.684 5.894 -11.900 1.00 92.88 180 VAL A O 1
ATOM 1332 N N . MET A 1 181 ? -0.758 6.667 -10.355 1.00 95.12 181 MET A N 1
ATOM 1333 C CA . MET A 1 181 ? -1.390 5.383 -10.105 1.00 95.12 181 MET A CA 1
ATOM 1334 C C . MET A 1 181 ? -2.795 5.556 -9.543 1.00 95.12 181 MET A C 1
ATOM 1336 O O . MET A 1 181 ? -3.108 6.570 -8.913 1.00 95.12 181 MET A O 1
ATOM 1340 N N . SER A 1 182 ? -3.606 4.514 -9.668 1.00 94.69 182 SER A N 1
ATOM 1341 C CA . SER A 1 182 ? -4.744 4.313 -8.787 1.00 94.69 182 SER A CA 1
ATOM 1342 C C . SER A 1 182 ? -4.914 2.848 -8.406 1.00 94.69 182 SER A C 1
ATOM 1344 O O . SER A 1 182 ? -4.429 1.959 -9.097 1.00 94.69 182 SER A O 1
ATOM 1346 N N . SER A 1 183 ? -5.560 2.605 -7.271 1.00 96.06 183 SER A N 1
ATOM 1347 C CA . SER A 1 183 ? -5.955 1.278 -6.824 1.00 96.06 183 SER A CA 1
ATOM 1348 C C . SER A 1 183 ? -7.372 1.314 -6.285 1.00 96.06 183 SER A C 1
ATOM 1350 O O . SER A 1 183 ? -7.722 2.205 -5.505 1.00 96.06 183 SER A O 1
ATOM 1352 N N . THR A 1 184 ? -8.182 0.323 -6.632 1.00 93.69 184 THR A N 1
ATOM 1353 C CA . THR A 1 184 ? -9.410 0.057 -5.880 1.00 93.69 184 THR A CA 1
ATOM 1354 C C . THR A 1 184 ? -9.054 -0.622 -4.561 1.00 93.69 184 THR A C 1
ATOM 1356 O O . THR A 1 184 ? -8.110 -1.409 -4.488 1.00 93.69 184 THR A O 1
ATOM 1359 N N . VAL A 1 185 ? -9.775 -0.274 -3.499 1.00 91.88 185 VAL A N 1
ATOM 1360 C CA . VAL A 1 185 ? -9.674 -0.938 -2.196 1.00 91.88 185 VAL A CA 1
ATOM 1361 C C . VAL A 1 185 ? -11.069 -1.264 -1.705 1.00 91.88 185 VAL A C 1
ATOM 1363 O O . VAL A 1 185 ? -11.985 -0.440 -1.797 1.00 91.88 185 VAL A O 1
ATOM 1366 N N . ASP A 1 186 ? -11.235 -2.468 -1.175 1.00 89.62 186 ASP A N 1
ATOM 1367 C CA . ASP A 1 186 ? -12.507 -2.900 -0.621 1.00 89.62 186 ASP A CA 1
ATOM 1368 C C . ASP A 1 186 ? -12.675 -2.442 0.832 1.00 89.62 186 ASP A C 1
ATOM 1370 O O . ASP A 1 186 ? -11.735 -2.094 1.549 1.00 89.62 186 ASP A O 1
ATOM 1374 N N . GLY A 1 187 ? -13.926 -2.430 1.289 1.00 85.00 187 GLY A N 1
ATOM 1375 C CA . GLY A 1 187 ? -14.227 -2.164 2.693 1.00 85.00 187 GLY A CA 1
ATOM 1376 C C . GLY A 1 187 ? -13.629 -3.223 3.629 1.00 85.00 187 GLY A C 1
ATOM 1377 O O . GLY A 1 187 ? -13.585 -4.409 3.301 1.00 85.00 187 GLY A O 1
ATOM 1378 N N . ALA A 1 188 ? -13.261 -2.798 4.837 1.00 81.25 188 ALA A N 1
ATOM 1379 C CA . ALA A 1 188 ? -12.627 -3.634 5.851 1.00 81.25 188 ALA A CA 1
ATOM 1380 C C . ALA A 1 188 ? -13.428 -4.917 6.145 1.00 81.25 188 ALA A C 1
ATOM 1382 O O . ALA A 1 188 ? -14.647 -4.880 6.353 1.00 81.25 188 ALA A O 1
ATOM 1383 N N . GLY A 1 189 ? -12.729 -6.049 6.234 1.00 77.50 189 GLY A N 1
ATOM 1384 C CA . GLY A 1 189 ? -13.297 -7.366 6.520 1.00 77.50 189 GLY A CA 1
ATOM 1385 C C . GLY A 1 189 ? -13.872 -8.114 5.312 1.00 77.50 189 GLY A C 1
ATOM 1386 O O . GLY A 1 189 ? -14.372 -9.226 5.496 1.00 77.50 189 GLY A O 1
ATOM 1387 N N . LYS A 1 190 ? -13.807 -7.547 4.102 1.00 79.88 190 LYS A N 1
ATOM 1388 C CA . LYS A 1 190 ? -14.111 -8.251 2.847 1.00 79.88 190 LYS A CA 1
ATOM 1389 C C . LYS A 1 190 ? -12.847 -8.918 2.294 1.00 79.88 190 LYS A C 1
ATOM 1391 O O . LYS A 1 190 ? -11.737 -8.554 2.663 1.00 79.88 190 LYS A O 1
ATOM 1396 N N . CYS A 1 191 ? -13.016 -9.925 1.437 1.00 77.31 191 CYS A N 1
ATOM 1397 C CA . CYS A 1 191 ? -11.908 -10.408 0.614 1.00 77.31 191 CYS A CA 1
ATOM 1398 C C . CYS A 1 191 ? -11.736 -9.409 -0.529 1.00 77.31 191 CYS A C 1
ATOM 1400 O O . CYS A 1 191 ? -12.628 -9.304 -1.372 1.00 77.31 191 CYS A O 1
ATOM 1402 N N . SER A 1 192 ? -10.656 -8.638 -0.479 1.00 78.81 192 SER A N 1
ATOM 1403 C CA . SER A 1 192 ? -10.367 -7.579 -1.432 1.00 78.81 192 SER A CA 1
ATOM 1404 C C . SER A 1 192 ? -9.899 -8.139 -2.771 1.00 78.81 192 SER A C 1
ATOM 1406 O O . SER A 1 192 ? -9.235 -9.177 -2.847 1.00 78.81 192 SER A O 1
ATOM 1408 N N . LYS A 1 193 ? -10.258 -7.439 -3.847 1.00 86.44 193 LYS A N 1
ATOM 1409 C CA . LYS A 1 193 ? -9.699 -7.652 -5.187 1.00 86.44 193 LYS A CA 1
ATOM 1410 C C . LYS A 1 193 ? -9.175 -6.319 -5.721 1.00 86.44 193 LYS A C 1
ATOM 1412 O O . LYS A 1 193 ? -9.845 -5.720 -6.561 1.00 86.44 193 LYS A O 1
ATOM 1417 N N . PRO A 1 194 ? -8.036 -5.828 -5.198 1.00 88.19 194 PRO A N 1
ATOM 1418 C CA . PRO A 1 194 ? -7.501 -4.548 -5.628 1.00 88.19 194 PRO A CA 1
ATOM 1419 C C . PRO A 1 194 ? -7.111 -4.624 -7.106 1.00 88.19 194 PRO A C 1
ATOM 1421 O O . PRO A 1 194 ? -6.376 -5.516 -7.531 1.00 88.19 194 PRO A O 1
ATOM 1424 N N . GLU A 1 195 ? -7.623 -3.682 -7.884 1.00 94.06 195 GLU A N 1
ATOM 1425 C CA . GLU A 1 195 ? -7.217 -3.431 -9.262 1.00 94.06 195 GLU A CA 1
ATOM 1426 C C . GLU A 1 195 ? -6.269 -2.241 -9.256 1.00 94.06 195 GLU A C 1
ATOM 1428 O O . GLU A 1 195 ? -6.624 -1.199 -8.708 1.00 94.06 195 GLU A O 1
ATOM 1433 N N . VAL A 1 196 ? -5.075 -2.406 -9.830 1.00 96.12 196 VAL A N 1
ATOM 1434 C CA . VAL A 1 196 ? -4.017 -1.389 -9.826 1.00 96.12 196 VAL A CA 1
ATOM 1435 C C . VAL A 1 196 ? -3.782 -0.893 -11.246 1.00 96.12 196 VAL A C 1
ATOM 1437 O O . VAL A 1 196 ? -3.404 -1.657 -12.131 1.00 96.12 196 VAL A O 1
ATOM 1440 N N . GLU A 1 197 ? -3.953 0.408 -11.439 1.00 96.12 197 GLU A N 1
ATOM 1441 C CA . GLU A 1 197 ? -3.646 1.117 -12.675 1.00 96.12 197 GLU A CA 1
ATOM 1442 C C . GLU A 1 197 ? -2.407 1.986 -12.456 1.00 96.12 197 GLU A C 1
ATOM 1444 O O . GLU A 1 197 ? -2.339 2.727 -11.475 1.00 96.12 197 GLU A O 1
ATOM 1449 N N . VAL A 1 198 ? -1.434 1.934 -13.368 1.00 95.88 198 VAL A N 1
ATOM 1450 C CA . VAL A 1 198 ? -0.195 2.721 -13.268 1.00 95.88 198 VAL A CA 1
ATOM 1451 C C . VAL A 1 198 ? 0.055 3.468 -14.572 1.00 95.88 198 VAL A C 1
ATOM 1453 O O . VAL A 1 198 ? -0.040 2.906 -15.664 1.00 95.88 198 VAL A O 1
ATOM 1456 N N . GLY A 1 199 ? 0.376 4.755 -14.469 1.00 93.12 199 GLY A N 1
ATOM 1457 C CA . GLY A 1 199 ? 0.728 5.582 -15.612 1.00 93.12 199 GLY A CA 1
ATOM 1458 C C . GLY A 1 199 ? 2.048 5.120 -16.227 1.00 93.12 199 GLY A C 1
ATOM 1459 O O . GLY A 1 199 ? 3.082 5.142 -15.566 1.00 93.12 199 GLY A O 1
ATOM 1460 N N . VAL A 1 200 ? 2.036 4.776 -17.519 1.00 91.62 200 VAL A N 1
ATOM 1461 C CA . VAL A 1 200 ? 3.206 4.239 -18.251 1.00 91.62 200 VAL A CA 1
ATOM 1462 C C . VAL A 1 200 ? 4.445 5.132 -18.130 1.00 91.62 200 VAL A C 1
ATOM 1464 O O . VAL A 1 200 ? 5.564 4.645 -18.054 1.00 91.62 200 VAL A O 1
ATOM 1467 N N . ARG A 1 201 ? 4.261 6.455 -18.045 1.00 89.19 201 ARG A N 1
ATOM 1468 C CA . ARG A 1 201 ? 5.363 7.419 -17.873 1.00 89.19 201 ARG A CA 1
ATOM 1469 C C . ARG A 1 201 ? 6.140 7.259 -16.564 1.00 89.19 201 ARG A C 1
ATOM 1471 O O . ARG A 1 201 ? 7.237 7.793 -16.452 1.00 89.19 201 ARG A O 1
ATOM 1478 N N . HIS A 1 202 ? 5.554 6.586 -15.581 1.00 87.44 202 HIS A N 1
ATOM 1479 C CA . HIS A 1 202 ? 6.125 6.375 -14.258 1.00 87.44 202 HIS A CA 1
ATOM 1480 C C . HIS A 1 202 ? 6.673 4.957 -14.062 1.00 87.44 202 HIS A C 1
ATOM 1482 O O . HIS A 1 202 ? 7.098 4.640 -12.955 1.00 87.44 202 HIS A O 1
ATOM 1488 N N . VAL A 1 203 ? 6.666 4.131 -15.114 1.00 91.19 203 VAL A N 1
ATOM 1489 C CA . VAL A 1 203 ? 7.164 2.753 -15.107 1.00 91.19 203 VAL A CA 1
ATOM 1490 C C . VAL A 1 203 ? 8.259 2.630 -16.157 1.00 91.19 203 VAL A C 1
ATOM 1492 O O . VAL A 1 203 ? 7.978 2.624 -17.354 1.00 91.19 203 VAL A O 1
ATOM 1495 N N . THR A 1 204 ? 9.511 2.547 -15.714 1.00 90.50 204 THR A N 1
ATOM 1496 C CA . THR A 1 204 ? 10.665 2.334 -16.602 1.00 90.50 204 THR A CA 1
ATOM 1497 C C . THR A 1 204 ? 11.134 0.883 -16.600 1.00 90.50 204 THR A C 1
ATOM 1499 O O . THR A 1 204 ? 11.650 0.402 -17.609 1.00 90.50 204 THR A O 1
ATOM 1502 N N . CYS A 1 205 ? 10.885 0.166 -15.504 1.00 90.38 205 CYS A N 1
ATOM 1503 C CA . CYS A 1 205 ? 11.206 -1.246 -15.329 1.00 90.38 205 CYS A CA 1
ATOM 1504 C C . CYS A 1 205 ? 10.113 -1.993 -14.538 1.00 90.38 205 CYS A C 1
ATOM 1506 O O . CYS A 1 205 ? 9.118 -1.406 -14.101 1.00 90.38 205 CYS A O 1
ATOM 1508 N N . ALA A 1 206 ? 10.268 -3.309 -14.371 1.00 91.56 206 ALA A N 1
ATOM 1509 C CA . ALA A 1 206 ? 9.289 -4.136 -13.662 1.00 91.56 206 ALA A CA 1
ATOM 1510 C C . ALA A 1 206 ? 9.241 -3.817 -12.157 1.00 91.56 206 ALA A C 1
ATOM 1512 O O . ALA A 1 206 ? 8.176 -3.868 -11.544 1.00 91.56 206 ALA A O 1
ATOM 1513 N N . GLU A 1 207 ? 10.379 -3.443 -11.579 1.00 92.75 207 GLU A N 1
ATOM 1514 C CA . GLU A 1 207 ? 10.555 -3.046 -10.184 1.00 92.75 207 GLU A CA 1
ATOM 1515 C C . GLU A 1 207 ? 9.756 -1.775 -9.865 1.00 92.75 207 GLU A C 1
ATOM 1517 O O . GLU A 1 207 ? 9.118 -1.698 -8.814 1.00 92.75 207 GLU A O 1
ATOM 1522 N N . ASP A 1 208 ? 9.702 -0.811 -10.794 1.00 92.56 208 ASP A N 1
ATOM 1523 C CA . ASP A 1 208 ? 8.865 0.386 -10.651 1.00 92.56 208 ASP A CA 1
ATOM 1524 C C . ASP A 1 208 ? 7.386 -0.001 -10.522 1.00 92.56 208 ASP A C 1
ATOM 1526 O O . ASP A 1 208 ? 6.702 0.419 -9.587 1.00 92.56 208 ASP A O 1
ATOM 1530 N N . ALA A 1 209 ? 6.889 -0.853 -11.428 1.00 94.62 209 ALA A N 1
ATOM 1531 C CA . ALA A 1 209 ? 5.512 -1.341 -11.378 1.00 94.62 209 ALA A CA 1
ATOM 1532 C C . ALA A 1 209 ? 5.241 -2.132 -10.089 1.00 94.62 209 ALA A C 1
ATOM 1534 O O . ALA A 1 209 ? 4.231 -1.903 -9.420 1.00 94.62 209 ALA A O 1
ATOM 1535 N N . ALA A 1 210 ? 6.166 -3.016 -9.706 1.00 96.06 210 ALA A N 1
ATOM 1536 C CA . ALA A 1 210 ? 6.087 -3.781 -8.469 1.00 96.06 210 ALA A CA 1
ATOM 1537 C C . ALA A 1 210 ? 6.006 -2.860 -7.245 1.00 96.06 210 ALA A C 1
ATOM 1539 O O . ALA A 1 210 ? 5.226 -3.111 -6.333 1.00 96.06 210 ALA A O 1
ATOM 1540 N N . THR A 1 211 ? 6.734 -1.749 -7.243 1.00 95.94 211 THR A N 1
ATOM 1541 C CA . THR A 1 211 ? 6.717 -0.779 -6.146 1.00 95.94 211 THR A CA 1
ATOM 1542 C C . THR A 1 211 ? 5.332 -0.132 -5.972 1.00 95.94 211 THR A C 1
ATOM 1544 O O . THR A 1 211 ? 4.832 -0.031 -4.848 1.00 95.94 211 THR A O 1
ATOM 1547 N N . TYR A 1 212 ? 4.645 0.221 -7.066 1.00 96.12 212 TYR A N 1
ATOM 1548 C CA . TYR A 1 212 ? 3.258 0.709 -7.001 1.00 96.12 212 TYR A CA 1
ATOM 1549 C C . TYR A 1 212 ? 2.272 -0.375 -6.546 1.00 96.12 212 TYR A C 1
ATOM 1551 O O . TYR A 1 212 ? 1.358 -0.090 -5.770 1.00 96.12 212 TYR A O 1
ATOM 1559 N N . VAL A 1 213 ? 2.472 -1.628 -6.966 1.00 96.69 213 VAL A N 1
ATOM 1560 C CA . VAL A 1 213 ? 1.669 -2.770 -6.495 1.00 96.69 213 VAL A CA 1
ATOM 1561 C C . VAL A 1 213 ? 1.880 -3.008 -4.996 1.00 96.69 213 VAL A C 1
ATOM 1563 O O . VAL A 1 213 ? 0.915 -3.252 -4.273 1.00 96.69 213 VAL A O 1
ATOM 1566 N N . ALA A 1 214 ? 3.112 -2.871 -4.499 1.00 97.19 214 ALA A N 1
ATOM 1567 C CA . ALA A 1 214 ? 3.423 -2.984 -3.076 1.00 97.19 214 ALA A CA 1
ATOM 1568 C C . ALA A 1 214 ? 2.702 -1.903 -2.259 1.00 97.19 214 ALA A C 1
ATOM 1570 O O . ALA A 1 214 ? 2.130 -2.196 -1.207 1.00 97.19 214 ALA A O 1
ATOM 1571 N N . LEU A 1 215 ? 2.676 -0.666 -2.766 1.00 97.12 215 LEU A N 1
ATOM 1572 C CA . LEU A 1 215 ? 1.933 0.435 -2.157 1.00 97.12 215 LEU A CA 1
ATOM 1573 C C . LEU A 1 215 ? 0.418 0.176 -2.144 1.00 97.12 215 LEU A C 1
ATOM 1575 O O . LEU A 1 215 ? -0.224 0.372 -1.112 1.00 97.12 215 LEU A O 1
ATOM 1579 N N . ALA A 1 216 ? -0.148 -0.302 -3.254 1.00 96.62 216 ALA A N 1
ATOM 1580 C CA . ALA A 1 216 ? -1.564 -0.654 -3.342 1.00 96.62 216 ALA A CA 1
ATOM 1581 C C . ALA A 1 216 ? -1.945 -1.752 -2.333 1.00 96.62 216 ALA A C 1
ATOM 1583 O O . ALA A 1 216 ? -2.912 -1.603 -1.585 1.00 96.62 216 ALA A O 1
ATOM 1584 N N . ALA A 1 217 ? -1.141 -2.816 -2.242 1.00 95.62 217 ALA A N 1
ATOM 1585 C CA . ALA A 1 217 ? -1.344 -3.896 -1.280 1.00 95.62 217 ALA A CA 1
ATOM 1586 C C . ALA A 1 217 ? -1.220 -3.413 0.177 1.00 95.62 217 ALA A C 1
ATOM 1588 O O . ALA A 1 217 ? -2.002 -3.821 1.036 1.00 95.62 217 ALA A O 1
ATOM 1589 N N . ALA A 1 218 ? -0.277 -2.510 0.467 1.00 96.38 218 ALA A N 1
ATOM 1590 C CA . ALA A 1 218 ? -0.152 -1.895 1.787 1.00 96.38 218 ALA A CA 1
ATOM 1591 C C . ALA A 1 218 ? -1.387 -1.051 2.151 1.00 96.38 218 ALA A C 1
ATOM 1593 O O . ALA A 1 218 ? -1.842 -1.085 3.299 1.00 96.38 218 ALA A O 1
ATOM 1594 N N . MET A 1 219 ? -1.960 -0.321 1.189 1.00 95.88 219 MET A N 1
ATOM 1595 C CA . MET A 1 219 ? -3.188 0.452 1.394 1.00 95.88 219 MET A CA 1
ATOM 1596 C C . MET A 1 219 ? -4.406 -0.451 1.616 1.00 95.88 219 MET A C 1
ATOM 1598 O O . MET A 1 219 ? -5.188 -0.213 2.537 1.00 95.88 219 MET A O 1
ATOM 1602 N N . ASP A 1 220 ? -4.532 -1.530 0.846 1.00 94.25 220 ASP A N 1
ATOM 1603 C CA . ASP A 1 220 ? -5.600 -2.514 1.020 1.00 94.25 220 ASP A CA 1
ATOM 1604 C C . ASP A 1 220 ? -5.542 -3.179 2.409 1.00 94.25 220 ASP A C 1
ATOM 1606 O O . ASP A 1 220 ? -6.514 -3.156 3.168 1.00 94.25 220 ASP A O 1
ATOM 1610 N N . LEU A 1 221 ? -4.361 -3.642 2.832 1.00 93.50 221 LEU A N 1
ATOM 1611 C CA . LEU A 1 221 ? -4.158 -4.181 4.182 1.00 93.50 221 LEU A CA 1
ATOM 1612 C C . LEU A 1 221 ? -4.407 -3.137 5.278 1.00 93.50 221 LEU A C 1
ATOM 1614 O O . LEU A 1 221 ? -4.818 -3.487 6.389 1.00 93.50 221 LEU A O 1
ATOM 1618 N N . SER A 1 222 ? -4.190 -1.853 4.986 1.00 94.25 222 SER A N 1
ATOM 1619 C CA . SER A 1 222 ? -4.478 -0.763 5.920 1.00 94.25 222 SER A CA 1
ATOM 1620 C C . SER A 1 222 ? -5.977 -0.582 6.165 1.00 94.25 222 SER A C 1
ATOM 1622 O O . SER A 1 222 ? -6.362 -0.220 7.278 1.00 94.25 222 SER A O 1
ATOM 1624 N N . MET A 1 223 ? -6.841 -0.924 5.202 1.00 93.38 223 MET A N 1
ATOM 1625 C CA . MET A 1 223 ? -8.296 -0.929 5.406 1.00 93.38 223 MET A CA 1
ATOM 1626 C C . MET A 1 223 ? -8.698 -1.917 6.507 1.00 93.38 223 MET A C 1
ATOM 1628 O O . MET A 1 223 ? -9.472 -1.577 7.409 1.00 93.38 223 MET A O 1
ATOM 1632 N N . ASP A 1 224 ? -8.105 -3.112 6.500 1.00 91.50 224 ASP A N 1
ATOM 1633 C CA . ASP A 1 224 ? -8.274 -4.098 7.567 1.00 91.50 224 ASP A CA 1
ATOM 1634 C C . ASP A 1 224 ? -7.577 -3.658 8.865 1.00 91.50 224 ASP A C 1
ATOM 1636 O O . ASP A 1 224 ? -8.154 -3.775 9.953 1.00 91.50 224 ASP A O 1
ATOM 1640 N N . ALA A 1 225 ? -6.366 -3.098 8.774 1.00 91.88 225 ALA A N 1
ATOM 1641 C CA . ALA A 1 225 ? -5.573 -2.677 9.928 1.00 91.88 225 ALA A CA 1
ATOM 1642 C C . ALA A 1 225 ? -6.155 -1.465 10.680 1.00 91.88 225 ALA A C 1
ATOM 1644 O O . ALA A 1 225 ? -5.964 -1.362 11.895 1.00 91.88 225 ALA A O 1
ATOM 1645 N N . CYS A 1 226 ? -6.953 -0.621 10.025 1.00 92.06 226 CYS A N 1
ATOM 1646 C CA . CYS A 1 226 ? -7.727 0.465 10.639 1.00 92.06 226 CYS A CA 1
ATOM 1647 C C . CYS A 1 226 ? -9.137 0.037 11.100 1.00 92.06 226 CYS A C 1
ATOM 1649 O O . CYS A 1 226 ? -9.892 0.836 11.674 1.00 92.06 226 CYS A O 1
ATOM 1651 N N . GLY A 1 227 ? -9.513 -1.233 10.908 1.00 88.94 227 GLY A N 1
ATOM 1652 C CA . GLY A 1 227 ? -10.747 -1.801 11.451 1.00 88.94 227 GLY A CA 1
ATOM 1653 C C . GLY A 1 227 ? -10.819 -1.685 12.982 1.00 88.94 227 GLY A C 1
ATOM 1654 O O . GLY A 1 227 ? -9.794 -1.574 13.652 1.00 88.94 227 GLY A O 1
ATOM 1655 N N . LEU A 1 228 ? -12.021 -1.744 13.568 1.00 87.06 228 LEU A N 1
ATOM 1656 C CA . LEU A 1 228 ? -12.166 -1.649 15.029 1.00 87.06 228 LEU A CA 1
ATOM 1657 C C . LEU A 1 228 ? -11.420 -2.796 15.716 1.00 87.06 228 LEU A C 1
ATOM 1659 O O . LEU A 1 228 ? -11.568 -3.946 15.312 1.00 87.06 228 LEU A O 1
ATOM 1663 N N . PHE A 1 229 ? -10.682 -2.500 16.783 1.00 86.81 229 PHE A N 1
ATOM 1664 C CA . PHE A 1 229 ? -9.975 -3.512 17.579 1.00 86.81 229 PHE A CA 1
ATOM 1665 C C . PHE A 1 229 ? -10.920 -4.394 18.406 1.00 86.81 229 PHE A C 1
ATOM 1667 O O . PHE A 1 229 ? -10.540 -5.480 18.826 1.00 86.81 229 PHE A O 1
ATOM 1674 N N . SER A 1 230 ? -12.177 -3.975 18.584 1.00 81.81 230 SER A N 1
ATOM 1675 C CA . SER A 1 230 ? -13.239 -4.822 19.138 1.00 81.81 230 SER A CA 1
ATOM 1676 C C . SER A 1 230 ? -13.705 -5.916 18.168 1.00 81.81 230 SER A C 1
ATOM 1678 O O . SER A 1 230 ? -14.351 -6.877 18.584 1.00 81.81 230 SER A O 1
ATOM 1680 N N . LYS A 1 231 ? -13.385 -5.795 16.872 1.00 83.38 231 LYS A N 1
ATOM 1681 C CA . LYS A 1 231 ? -13.696 -6.793 15.847 1.00 83.38 231 LYS A CA 1
ATOM 1682 C C . LYS A 1 231 ? -12.455 -7.624 15.544 1.00 83.38 231 LYS A C 1
ATOM 1684 O O . LYS A 1 231 ? -11.346 -7.107 15.410 1.00 83.38 231 LYS A O 1
ATOM 1689 N N . LYS A 1 232 ? -12.650 -8.932 15.383 1.00 81.94 232 LYS A N 1
ATOM 1690 C CA . LYS A 1 232 ? -11.578 -9.825 14.936 1.00 81.94 232 LYS A CA 1
ATOM 1691 C C . LYS A 1 232 ? -11.276 -9.560 13.460 1.00 81.94 232 LYS A C 1
ATOM 1693 O O . LYS A 1 232 ? -12.206 -9.430 12.667 1.00 81.94 232 LYS A O 1
ATOM 1698 N N . LEU A 1 233 ? -9.994 -9.555 13.097 1.00 84.69 233 LEU A N 1
ATOM 1699 C CA . LEU A 1 233 ? -9.557 -9.541 11.697 1.00 84.69 233 LEU A CA 1
ATOM 1700 C C . LEU A 1 233 ? -10.088 -10.763 10.935 1.00 84.69 233 LEU A C 1
ATOM 1702 O O . LEU A 1 233 ? -10.466 -11.771 11.551 1.00 84.69 233 LEU A O 1
ATOM 1706 N N . ARG A 1 234 ? -10.097 -10.706 9.601 1.00 82.44 234 ARG A N 1
ATOM 1707 C CA . ARG A 1 234 ? -10.357 -11.889 8.766 1.00 82.44 234 ARG A CA 1
ATOM 1708 C C . ARG A 1 234 ? -9.311 -12.972 9.044 1.00 82.44 234 ARG A C 1
ATOM 1710 O O . ARG A 1 234 ? -8.202 -12.659 9.465 1.00 82.44 234 ARG A O 1
ATOM 1717 N N . LYS A 1 235 ? -9.693 -14.246 8.907 1.00 81.75 235 LYS A N 1
ATOM 1718 C CA . LYS A 1 235 ? -8.883 -15.387 9.383 1.00 81.75 235 LYS A CA 1
ATOM 1719 C C . LYS A 1 235 ? -7.465 -15.389 8.801 1.00 81.75 235 LYS A C 1
ATOM 1721 O O . LYS A 1 235 ? -6.536 -15.675 9.538 1.00 81.75 235 LYS A O 1
ATOM 1726 N N . GLU A 1 236 ? -7.332 -15.003 7.538 1.00 81.44 236 GLU A N 1
ATOM 1727 C CA . GLU A 1 236 ? -6.067 -14.920 6.793 1.00 81.44 236 GLU A CA 1
ATOM 1728 C C . GLU A 1 236 ? -5.065 -13.909 7.371 1.00 81.44 236 GLU A C 1
ATOM 1730 O O . GLU A 1 236 ? -3.869 -14.061 7.175 1.00 81.44 236 GLU A O 1
ATOM 1735 N N . LEU A 1 237 ? -5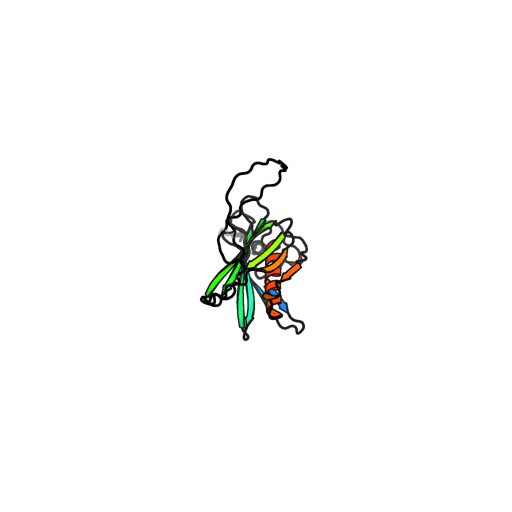.541 -12.892 8.098 1.00 80.75 237 LEU A N 1
ATOM 1736 C CA . LEU A 1 237 ? -4.708 -11.820 8.656 1.00 80.75 237 LEU A CA 1
ATOM 1737 C C . LEU A 1 237 ? -4.465 -11.970 10.164 1.00 80.75 237 LEU A C 1
ATOM 1739 O O . LEU A 1 237 ? -3.945 -11.062 10.816 1.00 80.75 237 LEU A O 1
ATOM 1743 N N . ARG A 1 238 ? -4.901 -13.084 10.758 1.00 78.31 238 ARG A N 1
ATOM 1744 C CA . ARG A 1 238 ? -4.630 -13.387 12.166 1.00 78.31 238 ARG A CA 1
ATOM 1745 C C . ARG A 1 238 ? -3.266 -14.069 12.258 1.00 78.31 238 ARG A C 1
ATOM 1747 O O . ARG A 1 238 ? -3.026 -15.020 11.523 1.00 78.31 238 ARG A O 1
ATOM 1754 N N . GLN A 1 239 ? -2.413 -13.568 13.150 1.00 61.94 239 GLN A N 1
ATOM 1755 C CA . GLN A 1 239 ? -1.170 -14.228 13.565 1.00 61.94 239 GLN A CA 1
ATOM 1756 C C . GLN A 1 239 ? -1.456 -15.319 14.596 1.00 61.94 239 GLN A C 1
ATOM 1758 O O . GLN A 1 239 ? -2.402 -15.127 15.401 1.00 61.94 239 GLN A O 1
#

Sequence (239 aa):
MSEPSSTPRNCLMGSHTQKDQTGKQRKGWHLTIHDLSGSVVAVASMVTPFVPSRGSHRVSQSSPGAWLILRPEDGAWNPWGRLEAWRESGGSEAVGYRFELFTCTDETTTLASDVISSRSGGKFSIDRTSGVATTPAHTPSSSSDLGSGSRSTRGSSSGSGSGLEIGYGPLTPPVTRGFVMSSTVDGAGKCSKPEVEVGVRHVTCAEDAATYVALAAAMDLSMDACGLFSKKLRKELRQ

InterPro domains:
  IPR010410 Protein of unknown function DUF1005 [PF06219] (7-238)
  IPR010410 Protein of unknown function DUF1005 [PTHR31317] (5-239)

Secondary structure (DSSP, 8-state):
-------------------SSTTS-B---EEEEE-TTS-EEEEEEEEE-B-PPTT-SS--TTS-EEEEEEEEETTEEEEEEEEEEEEPSSS--EEEEEEEEEPTTS-EEEEEEEEEETTTBEEEEEE--------------------------------------------------SEEEEEEEPPTTS-----EEE-GGG-SSHHHHHHHHHHHHHHHHHHHHTS-TTSPPPGGG--

Organism: Juglans regia (NCBI:txid51240)

Radius of gyration: 27.66 Å; chains: 1; bounding box: 56×75×113 Å